Protein AF-A0A674BUM3-F1 (afdb_monomer_lite)

Radius of gyration: 62.26 Å; chains: 1; bounding box: 116×44×165 Å

Secondary structure (DSSP, 8-state):
--PPP-PPPP----------------------------SS-HHHHHHHHHHHHHHHHHHHHHHHHHHHHHHHHHHHHHHHHHHHHHHHHHHHHHHHHHHHHHHHHHHHHHHHHHHHHHHHHHHHHHHHHHHHHHHHHHHHHHHHHHHHHHHHHHHHHTTS----HHHHHHHHTS-GGGS-HHHHHHHHHHTT--

Organism: Salmo trutta (NCBI:txid8032)

Structure (mmCIF, N/CA/C/O backbone):
data_AF-A0A674BUM3-F1
#
_entry.id   AF-A0A674BUM3-F1
#
loop_
_atom_site.group_PDB
_atom_site.id
_atom_site.type_symbol
_atom_site.label_atom_id
_atom_site.label_alt_id
_atom_site.label_comp_id
_atom_site.label_asym_id
_atom_site.label_entity_id
_atom_site.label_seq_id
_atom_site.pdbx_PDB_ins_code
_atom_site.Cartn_x
_atom_site.Cartn_y
_atom_site.Cartn_z
_atom_site.occupancy
_atom_site.B_iso_or_equiv
_atom_site.auth_seq_id
_atom_site.auth_comp_id
_atom_site.auth_asym_id
_atom_site.auth_atom_id
_atom_site.pdbx_PDB_model_num
ATOM 1 N N . MET A 1 1 ? -4.601 -30.741 -16.074 1.00 46.06 1 MET A N 1
ATOM 2 C CA . MET A 1 1 ? -3.901 -30.993 -17.355 1.00 46.06 1 MET A CA 1
ATOM 3 C C . MET A 1 1 ? -2.856 -29.899 -17.553 1.00 46.06 1 MET A C 1
ATOM 5 O O . MET A 1 1 ? -3.264 -28.746 -17.535 1.00 46.06 1 MET A O 1
ATOM 9 N N . PRO A 1 2 ? -1.549 -30.202 -17.672 1.00 52.53 2 PRO A N 1
ATOM 10 C CA . PRO A 1 2 ? -0.517 -29.184 -17.888 1.00 52.53 2 PRO A CA 1
ATOM 11 C C . PRO A 1 2 ? -0.017 -29.187 -19.348 1.00 52.53 2 PRO A C 1
ATOM 13 O O . PRO A 1 2 ? 0.079 -30.266 -19.940 1.00 52.53 2 PRO A O 1
ATOM 16 N N . PRO A 1 3 ? 0.358 -28.042 -19.951 1.00 52.16 3 PRO A N 1
ATOM 17 C CA . PRO A 1 3 ? 1.128 -28.059 -21.182 1.00 52.16 3 PRO A CA 1
ATOM 18 C C . PRO A 1 3 ? 2.632 -28.171 -20.898 1.00 52.16 3 PRO A C 1
ATOM 20 O O . PRO A 1 3 ? 3.143 -27.833 -19.831 1.00 52.16 3 PRO A O 1
ATOM 23 N N . LYS A 1 4 ? 3.302 -28.770 -21.879 1.00 47.81 4 LYS A N 1
ATOM 24 C CA . LYS A 1 4 ? 4.600 -29.439 -21.831 1.00 47.81 4 LYS A CA 1
ATOM 25 C C . LYS A 1 4 ? 5.779 -28.465 -21.932 1.00 47.81 4 LYS A C 1
ATOM 27 O O . LYS A 1 4 ? 5.735 -27.501 -22.685 1.00 47.81 4 LYS A O 1
ATOM 32 N N . LYS A 1 5 ? 6.872 -28.819 -21.244 1.00 47.78 5 LYS A N 1
ATOM 33 C CA . LYS A 1 5 ? 8.237 -28.313 -21.464 1.00 47.78 5 LYS A CA 1
ATOM 34 C C . LYS A 1 5 ? 8.666 -28.560 -22.917 1.00 47.78 5 LYS A C 1
ATOM 36 O O . LYS A 1 5 ? 8.545 -29.691 -23.389 1.00 47.78 5 LYS A O 1
ATOM 41 N N . GLN A 1 6 ? 9.252 -27.559 -23.570 1.00 46.47 6 GLN A N 1
ATOM 42 C CA . GLN A 1 6 ? 10.035 -27.743 -24.793 1.00 46.47 6 GLN A CA 1
ATOM 43 C C . GLN A 1 6 ? 11.496 -27.347 -24.554 1.00 46.47 6 GLN A C 1
ATOM 45 O O . GLN A 1 6 ? 11.797 -26.317 -23.959 1.00 46.47 6 GLN A O 1
ATOM 50 N N . LYS A 1 7 ? 12.368 -28.273 -24.961 1.00 40.03 7 LYS A N 1
ATOM 51 C CA . LYS A 1 7 ? 13.831 -28.265 -24.913 1.00 40.03 7 LYS A CA 1
ATOM 52 C C . LYS A 1 7 ? 14.410 -27.301 -25.956 1.00 40.03 7 LYS A C 1
ATOM 54 O O . LYS A 1 7 ? 13.903 -27.236 -27.071 1.00 40.03 7 LYS A O 1
ATOM 59 N N . ASN A 1 8 ? 15.526 -26.673 -25.592 1.00 41.25 8 ASN A N 1
ATOM 60 C CA . ASN A 1 8 ? 16.452 -25.943 -26.463 1.00 41.25 8 ASN A CA 1
ATOM 61 C C . ASN A 1 8 ? 16.889 -26.769 -27.688 1.00 41.25 8 ASN A C 1
ATOM 63 O O . ASN A 1 8 ? 17.096 -27.979 -27.542 1.00 41.25 8 ASN A O 1
ATOM 67 N N . PRO A 1 9 ? 17.217 -26.122 -28.817 1.00 47.44 9 PRO A N 1
ATOM 68 C CA . PRO A 1 9 ? 18.239 -26.606 -29.722 1.00 47.44 9 PRO A CA 1
ATOM 69 C C . PRO A 1 9 ? 19.557 -25.862 -29.473 1.00 47.44 9 PRO A C 1
ATOM 71 O O . PRO A 1 9 ? 19.644 -24.637 -29.503 1.00 47.44 9 PRO A O 1
ATOM 74 N N . SER A 1 10 ? 20.586 -26.650 -29.201 1.00 42.19 10 SER A N 1
ATOM 75 C CA . SER A 1 10 ? 21.987 -26.296 -29.373 1.00 42.19 10 SER A CA 1
ATOM 76 C C . SER A 1 10 ? 22.349 -26.169 -30.859 1.00 42.19 10 SER A C 1
ATOM 78 O O . SER A 1 10 ? 21.711 -26.795 -31.702 1.00 42.19 10 SER A O 1
ATOM 80 N N . VAL A 1 11 ? 23.492 -25.516 -31.095 1.00 42.41 11 VAL A N 1
ATOM 81 C CA . VAL A 1 11 ? 24.347 -25.537 -32.299 1.00 42.41 11 VAL A CA 1
ATOM 82 C C . VAL A 1 11 ? 23.928 -24.599 -33.442 1.00 42.41 11 VAL A C 1
ATOM 84 O O . VAL A 1 11 ? 22.970 -24.848 -34.163 1.00 42.41 11 VAL A O 1
ATOM 87 N N . ASN A 1 12 ? 24.693 -23.518 -33.634 1.00 31.64 12 ASN A N 1
ATOM 88 C CA . ASN A 1 12 ? 25.647 -23.410 -34.747 1.00 31.64 12 ASN A CA 1
ATOM 89 C C . ASN A 1 12 ? 26.443 -22.104 -34.629 1.00 31.64 12 ASN A C 1
ATOM 91 O O . ASN A 1 12 ? 25.950 -21.007 -34.869 1.00 31.64 12 ASN A O 1
ATOM 95 N N . ILE A 1 13 ? 27.700 -22.267 -34.221 1.00 46.44 13 ILE A N 1
ATOM 96 C CA . ILE A 1 13 ? 28.762 -21.277 -34.340 1.00 46.44 13 ILE A CA 1
ATOM 97 C C . ILE A 1 13 ? 29.141 -21.304 -35.821 1.00 46.44 13 ILE A C 1
ATOM 99 O O . ILE A 1 13 ? 29.834 -22.219 -36.258 1.00 46.44 13 ILE A O 1
ATOM 103 N N . SER A 1 14 ? 28.638 -20.358 -36.607 1.00 36.34 14 SER A N 1
ATOM 104 C CA . SER A 1 14 ? 29.147 -20.129 -37.957 1.00 36.34 14 SER A CA 1
ATOM 105 C C . SER A 1 14 ? 30.174 -19.014 -37.887 1.00 36.34 14 SER A C 1
ATOM 107 O O . SER A 1 14 ? 29.865 -17.830 -37.964 1.00 36.34 14 SER A O 1
ATOM 109 N N . SER A 1 15 ? 31.414 -19.451 -37.700 1.00 41.62 15 SER A N 1
ATOM 110 C CA . SER A 1 15 ? 32.601 -18.782 -38.205 1.00 41.62 15 SER A CA 1
ATOM 111 C C . SER A 1 15 ? 32.409 -18.460 -39.689 1.00 41.62 15 SER A C 1
ATOM 113 O O . SER A 1 15 ? 32.348 -19.374 -40.509 1.00 41.62 15 SER A O 1
ATOM 115 N N . SER A 1 16 ? 32.342 -17.175 -40.022 1.00 37.75 16 SER A N 1
ATOM 116 C CA . SER A 1 16 ? 32.683 -16.677 -41.356 1.00 37.75 16 SER A CA 1
ATOM 117 C C . SER A 1 16 ? 33.931 -15.810 -41.196 1.00 37.75 16 SER A C 1
ATOM 119 O O . SER A 1 16 ? 33.888 -14.585 -41.177 1.00 37.75 16 SER A O 1
ATOM 121 N N . LEU A 1 17 ? 35.028 -16.507 -40.907 1.00 49.09 17 LEU A N 1
ATOM 122 C CA . LEU A 1 17 ? 36.358 -16.137 -41.379 1.00 49.09 17 LEU A CA 1
ATOM 123 C C . LEU A 1 17 ? 36.382 -16.504 -42.878 1.00 49.09 17 LEU A C 1
ATOM 125 O O . LEU A 1 17 ? 35.623 -17.400 -43.243 1.00 49.09 17 LEU A O 1
ATOM 129 N N . GLU A 1 18 ? 37.227 -15.858 -43.686 1.00 42.94 18 GLU A N 1
ATOM 130 C CA . GLU A 1 18 ? 37.210 -15.804 -45.171 1.00 42.94 18 GLU A CA 1
ATOM 131 C C . GLU A 1 18 ? 36.269 -14.686 -45.674 1.00 42.94 18 GLU A C 1
ATOM 133 O O . GLU A 1 18 ? 35.070 -14.715 -45.422 1.00 42.94 18 GLU A O 1
ATOM 138 N N . GLU A 1 19 ? 36.669 -13.615 -46.350 1.00 46.06 19 GLU A N 1
ATOM 139 C CA . GLU A 1 19 ? 37.923 -13.149 -46.934 1.00 46.06 19 GLU A CA 1
ATOM 140 C C . GLU A 1 19 ? 37.788 -11.616 -46.933 1.00 46.06 19 GLU A C 1
ATOM 142 O O . GLU A 1 19 ? 36.799 -11.058 -47.412 1.00 46.06 19 GLU A O 1
ATOM 147 N N . SER A 1 20 ? 38.742 -10.890 -46.369 1.00 45.72 20 SER A N 1
ATOM 148 C CA . SER A 1 20 ? 38.897 -9.472 -46.691 1.00 45.72 20 SER A CA 1
ATOM 149 C C . SER A 1 20 ? 40.380 -9.246 -46.818 1.00 45.72 20 SER A C 1
ATOM 151 O O . SER A 1 20 ? 41.099 -9.050 -45.843 1.00 45.72 20 SER A O 1
ATOM 153 N N . GLU A 1 21 ? 40.766 -9.460 -48.068 1.00 43.97 21 GLU A N 1
ATOM 154 C CA . GLU A 1 21 ? 42.043 -9.252 -48.715 1.00 43.97 21 GLU A CA 1
ATOM 155 C C . GLU A 1 21 ? 42.897 -8.217 -47.987 1.00 43.97 21 GLU A C 1
ATOM 157 O O . GLU A 1 21 ? 42.447 -7.113 -47.663 1.00 43.97 21 GLU A O 1
ATOM 162 N N . GLU A 1 22 ? 44.143 -8.621 -47.741 1.00 40.22 22 GLU A N 1
ATOM 163 C CA . GLU A 1 22 ? 45.234 -7.761 -47.324 1.00 40.22 22 GLU A CA 1
ATOM 164 C C . GLU A 1 22 ? 45.114 -6.389 -47.982 1.00 40.22 22 GLU A C 1
ATOM 166 O O . GLU A 1 22 ? 45.059 -6.245 -49.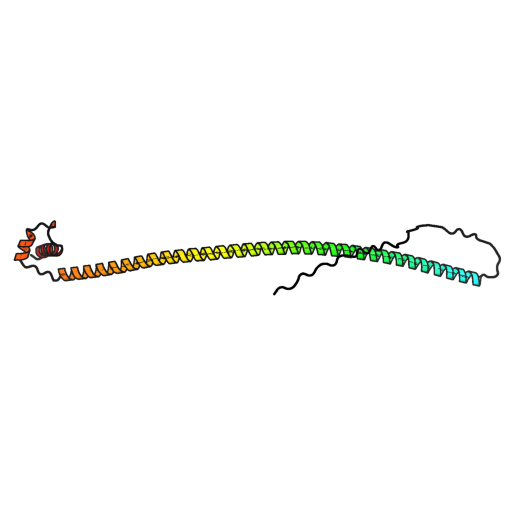206 1.00 40.22 22 GLU A O 1
ATOM 171 N N . LEU A 1 23 ? 45.095 -5.363 -47.138 1.00 48.94 23 LEU A N 1
ATOM 172 C CA . LEU A 1 23 ? 45.236 -3.979 -47.542 1.00 48.94 23 LEU A CA 1
ATOM 173 C C . LEU A 1 23 ? 46.691 -3.764 -48.004 1.00 48.94 23 LEU A C 1
ATOM 175 O O . LEU A 1 23 ? 47.478 -3.099 -47.333 1.00 48.94 23 LEU A O 1
ATOM 179 N N . SER A 1 24 ? 47.069 -4.363 -49.135 1.00 44.75 24 SER A N 1
ATOM 180 C CA . SER A 1 24 ? 48.351 -4.124 -49.793 1.00 44.75 24 SER A CA 1
ATOM 181 C C . SER A 1 24 ? 48.319 -2.736 -50.421 1.00 44.75 24 SER A C 1
ATOM 183 O O . SER A 1 24 ? 47.962 -2.536 -51.580 1.00 44.75 24 SER A O 1
ATOM 185 N N . LEU A 1 25 ? 48.686 -1.746 -49.607 1.00 53.38 25 LEU A N 1
ATOM 186 C CA . LEU A 1 25 ? 49.102 -0.406 -50.018 1.00 53.38 25 LEU A CA 1
ATOM 187 C C . LEU A 1 25 ? 50.481 -0.483 -50.692 1.00 53.38 25 LEU A C 1
ATOM 189 O O . LEU A 1 25 ? 51.455 0.104 -50.226 1.00 53.38 25 LEU A O 1
ATOM 193 N N . GLU A 1 26 ? 50.586 -1.224 -51.791 1.00 43.47 26 GLU A N 1
ATOM 194 C CA . GLU A 1 26 ? 51.801 -1.244 -52.596 1.00 43.47 26 GLU A CA 1
ATOM 195 C C . GLU A 1 26 ? 51.723 -0.107 -53.621 1.00 43.47 26 GLU A C 1
ATOM 197 O O . GLU A 1 26 ? 51.010 -0.155 -54.622 1.00 43.47 26 GLU A O 1
ATOM 202 N N . THR A 1 27 ? 52.419 0.988 -53.315 1.00 55.06 27 THR A N 1
ATOM 203 C CA . THR A 1 27 ? 52.543 2.142 -54.210 1.00 55.06 27 THR A CA 1
ATOM 204 C C . THR A 1 27 ? 53.638 1.842 -55.229 1.00 55.06 27 THR A C 1
ATOM 206 O O . THR A 1 27 ? 54.757 2.334 -55.109 1.00 55.06 27 THR A O 1
ATOM 209 N N . THR A 1 28 ? 53.352 1.014 -56.234 1.00 46.59 28 THR A N 1
ATOM 210 C CA . THR A 1 28 ? 54.249 0.898 -57.389 1.00 46.59 28 THR A CA 1
ATOM 211 C C . THR A 1 28 ? 53.921 2.006 -58.380 1.00 46.59 28 THR A C 1
ATOM 213 O O . THR A 1 28 ? 52.904 1.965 -59.073 1.00 46.59 28 THR A O 1
ATOM 216 N N . VAL A 1 29 ? 54.781 3.020 -58.431 1.00 51.06 29 VAL A N 1
ATOM 217 C CA . VAL A 1 29 ? 54.788 4.018 -59.504 1.00 51.06 29 VAL A CA 1
ATOM 218 C C . VAL A 1 29 ? 55.261 3.314 -60.783 1.00 51.06 29 VAL A C 1
ATOM 220 O O . VAL A 1 29 ? 56.381 2.802 -60.786 1.00 51.06 29 VAL A O 1
ATOM 223 N N . PRO A 1 30 ? 54.472 3.260 -61.871 1.00 44.00 30 PRO A N 1
ATOM 224 C CA . PRO A 1 30 ? 54.958 2.717 -63.133 1.00 44.00 30 PRO A CA 1
ATOM 225 C C . PRO A 1 30 ? 55.921 3.725 -63.773 1.00 44.00 30 PRO A C 1
ATOM 227 O O . PRO A 1 30 ? 55.497 4.765 -64.278 1.00 44.00 30 PRO A O 1
ATOM 230 N N . THR A 1 31 ? 57.221 3.441 -63.742 1.00 52.00 31 THR A N 1
ATOM 231 C CA . THR A 1 31 ? 58.186 4.021 -64.688 1.00 52.00 31 THR A CA 1
ATOM 232 C C . THR A 1 31 ? 58.053 3.261 -66.004 1.00 52.00 31 THR A C 1
ATOM 234 O O . THR A 1 31 ? 58.615 2.183 -66.152 1.00 52.00 31 THR A O 1
ATOM 237 N N . GLU A 1 32 ? 57.260 3.796 -66.931 1.00 51.25 32 GLU A N 1
ATOM 238 C CA . GLU A 1 32 ? 57.201 3.318 -68.316 1.00 51.25 32 GLU A CA 1
ATOM 239 C C . GLU A 1 32 ? 58.205 4.109 -69.165 1.00 51.25 32 GLU A C 1
ATOM 241 O O . GLU 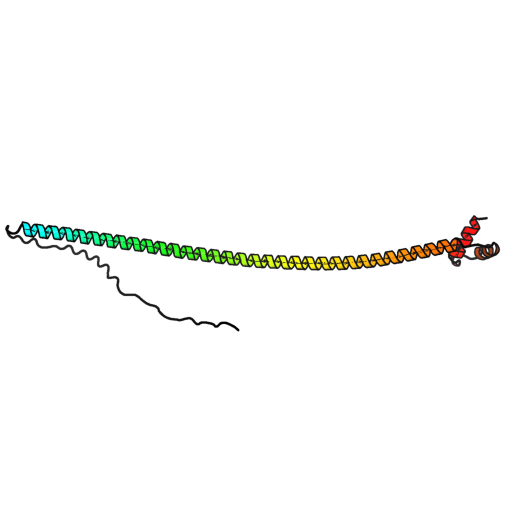A 1 32 ? 58.197 5.345 -69.183 1.00 51.25 32 GLU A O 1
ATOM 246 N N . ASP A 1 33 ? 59.067 3.369 -69.859 1.00 44.41 33 ASP A N 1
ATOM 247 C CA . ASP A 1 33 ? 60.058 3.857 -70.809 1.00 44.41 33 ASP A CA 1
ATOM 248 C C . ASP A 1 33 ? 59.384 4.556 -72.002 1.00 44.41 33 ASP A C 1
ATOM 250 O O . ASP A 1 33 ? 58.658 3.957 -72.798 1.00 44.41 33 ASP A O 1
ATOM 254 N N . ILE A 1 34 ? 59.659 5.849 -72.167 1.00 43.44 34 ILE A N 1
ATOM 255 C CA . ILE A 1 34 ? 59.296 6.614 -73.365 1.00 43.44 34 ILE A CA 1
ATOM 256 C C . ILE A 1 34 ? 60.163 6.177 -74.554 1.00 43.44 34 ILE A C 1
ATOM 258 O O . ILE A 1 34 ? 61.264 6.682 -74.768 1.00 43.44 34 ILE A O 1
ATOM 262 N N . SER A 1 35 ? 59.639 5.251 -75.358 1.00 43.75 35 SER A N 1
ATOM 263 C CA . SER A 1 35 ? 60.182 4.912 -76.676 1.00 43.75 35 SER A CA 1
ATOM 264 C C . SER A 1 35 ? 59.743 5.933 -77.737 1.00 43.75 35 SER A C 1
ATOM 266 O O . SER A 1 35 ? 58.558 6.228 -77.897 1.00 43.75 35 SER A O 1
ATOM 268 N N . SER A 1 36 ? 60.726 6.477 -78.456 1.00 49.06 36 SER A N 1
ATOM 269 C CA . SER A 1 36 ? 60.608 7.466 -79.535 1.00 49.06 36 SER A CA 1
ATOM 270 C C . SER A 1 36 ? 60.488 6.778 -80.903 1.00 49.06 36 SER A C 1
ATOM 272 O O . SER A 1 36 ? 61.421 6.082 -81.306 1.00 49.06 36 SER A O 1
ATOM 274 N N . SER A 1 37 ? 59.384 6.985 -81.643 1.00 43.19 37 SER A N 1
ATOM 275 C CA . SER A 1 37 ? 59.336 6.743 -83.100 1.00 43.19 37 SER A CA 1
ATOM 276 C C . SER A 1 37 ? 58.155 7.436 -83.824 1.00 43.19 37 SER A C 1
ATOM 278 O O . SER A 1 37 ? 56.993 7.224 -83.491 1.00 43.19 37 SER A O 1
ATOM 280 N N . ASP A 1 38 ? 58.522 8.282 -84.796 1.00 41.06 38 ASP A N 1
ATOM 281 C CA . ASP A 1 38 ? 57.844 8.887 -85.966 1.00 41.06 38 ASP A CA 1
ATOM 282 C C . ASP A 1 38 ? 56.301 8.850 -86.178 1.00 41.06 38 ASP A C 1
ATOM 284 O O . ASP A 1 38 ? 55.699 7.878 -86.629 1.00 41.06 38 ASP A O 1
ATOM 288 N N . GLU A 1 39 ? 55.674 10.025 -86.029 1.00 48.84 39 GLU A N 1
ATOM 289 C CA . GLU A 1 39 ? 55.015 10.826 -87.088 1.00 48.84 39 GLU A CA 1
ATOM 290 C C . GLU A 1 39 ? 54.090 10.196 -88.157 1.00 48.84 39 GLU A C 1
ATOM 292 O O . GLU A 1 39 ? 53.966 10.782 -89.232 1.00 48.84 39 GLU A O 1
ATOM 297 N N . ARG A 1 40 ? 53.348 9.100 -87.917 1.00 46.28 40 ARG A N 1
ATOM 298 C CA . ARG A 1 40 ? 52.230 8.717 -88.830 1.00 46.28 40 ARG A CA 1
ATOM 299 C C . ARG A 1 40 ? 50.919 8.177 -88.223 1.00 46.28 40 ARG A C 1
ATOM 301 O O . ARG A 1 40 ? 50.033 7.832 -88.994 1.00 46.28 40 ARG A O 1
ATOM 308 N N . ASP A 1 41 ? 50.716 8.239 -86.900 1.00 47.47 41 ASP A N 1
ATOM 309 C CA . ASP A 1 41 ? 49.492 7.722 -86.229 1.00 47.47 41 ASP A CA 1
ATOM 310 C C . ASP A 1 41 ? 48.818 8.681 -85.219 1.00 47.47 41 ASP A C 1
ATOM 312 O O . ASP A 1 41 ? 48.033 8.283 -84.356 1.00 47.47 41 ASP A O 1
ATOM 316 N N . ARG A 1 42 ? 49.065 9.993 -85.328 1.00 55.31 42 ARG A N 1
ATOM 317 C CA . ARG A 1 42 ? 48.673 10.987 -84.305 1.00 55.31 42 ARG A CA 1
ATOM 318 C C . ARG A 1 42 ? 47.180 10.975 -83.915 1.00 55.31 42 ARG A C 1
ATOM 320 O O . ARG A 1 42 ? 46.866 11.181 -82.748 1.00 55.31 42 ARG A O 1
ATOM 327 N N . THR A 1 43 ? 46.248 10.692 -84.830 1.00 55.59 43 THR A N 1
ATOM 328 C CA . THR A 1 43 ? 44.798 10.677 -84.526 1.00 55.59 43 THR A CA 1
ATOM 329 C C . THR A 1 43 ? 44.327 9.396 -83.821 1.00 55.59 43 THR A C 1
ATOM 331 O O . THR A 1 43 ? 43.367 9.446 -83.051 1.00 55.59 43 THR A O 1
ATOM 334 N N . GLY A 1 44 ? 44.981 8.253 -84.056 1.00 58.81 44 GLY A N 1
ATOM 335 C CA . GLY A 1 44 ? 44.686 6.988 -83.373 1.00 58.81 44 GLY A CA 1
ATOM 336 C C . GLY A 1 44 ? 45.225 6.993 -81.945 1.00 58.81 44 GLY A C 1
ATOM 337 O O . GLY A 1 44 ? 44.479 6.749 -80.997 1.00 58.81 44 GLY A O 1
ATOM 338 N N . THR A 1 45 ? 46.482 7.404 -81.776 1.00 60.50 45 THR A N 1
ATOM 339 C CA . THR A 1 45 ? 47.147 7.502 -80.469 1.00 60.50 45 THR A CA 1
ATOM 340 C C . THR A 1 45 ? 46.465 8.520 -79.554 1.00 60.50 45 THR A C 1
ATOM 342 O O . THR A 1 45 ? 46.295 8.257 -78.369 1.00 60.50 45 THR A O 1
ATOM 345 N N . GLN A 1 46 ? 45.982 9.646 -80.094 1.00 62.34 46 GLN A N 1
ATOM 346 C CA . GLN A 1 46 ? 45.264 10.671 -79.322 1.00 62.34 46 GLN A CA 1
ATOM 347 C C . GLN A 1 46 ? 43.867 10.216 -78.850 1.00 62.34 46 GLN A C 1
ATOM 349 O O . GLN A 1 46 ? 43.395 10.632 -77.791 1.00 62.34 46 GLN A O 1
ATOM 354 N N . LYS A 1 47 ? 43.195 9.336 -79.607 1.00 65.69 47 LYS A N 1
ATOM 355 C CA . LYS A 1 47 ? 41.940 8.700 -79.168 1.00 65.69 47 LYS A CA 1
ATOM 356 C C . LYS A 1 47 ? 42.195 7.659 -78.079 1.00 65.69 47 LYS A C 1
ATOM 358 O O . LYS A 1 47 ? 41.443 7.610 -77.109 1.00 65.69 47 LYS A O 1
ATOM 363 N N . VAL A 1 48 ? 43.267 6.878 -78.213 1.00 68.50 48 VAL A N 1
ATOM 364 C CA . VAL A 1 48 ? 43.684 5.882 -77.214 1.00 68.50 48 VAL A CA 1
ATOM 365 C C . VAL A 1 48 ? 44.095 6.555 -75.900 1.00 68.50 48 VAL A C 1
ATOM 367 O O . VAL A 1 48 ? 43.675 6.109 -74.834 1.00 68.50 48 VAL A O 1
ATOM 370 N N . THR A 1 49 ? 44.828 7.672 -75.939 1.00 80.00 49 THR A N 1
ATOM 371 C CA . THR A 1 49 ? 45.196 8.415 -74.720 1.00 80.00 49 THR A CA 1
ATOM 372 C C . THR A 1 49 ? 43.988 9.043 -74.033 1.00 80.00 49 THR A C 1
ATOM 374 O O . THR A 1 49 ? 43.897 8.979 -72.810 1.00 80.00 49 THR A O 1
ATOM 377 N N . ARG A 1 50 ? 43.017 9.576 -74.787 1.00 84.75 50 ARG A N 1
ATOM 378 C CA . ARG A 1 50 ? 41.765 10.094 -74.214 1.00 84.75 50 ARG A CA 1
ATOM 379 C C . ARG A 1 50 ? 40.946 9.002 -73.520 1.00 84.75 50 ARG A C 1
ATOM 381 O O . ARG A 1 50 ? 40.535 9.193 -72.382 1.00 84.75 50 ARG A O 1
ATOM 388 N N . GLN A 1 51 ? 40.767 7.847 -74.162 1.00 86.56 51 GLN A N 1
ATOM 389 C CA . GLN A 1 51 ? 40.079 6.700 -73.553 1.00 86.56 51 GLN A CA 1
ATOM 390 C C . GLN A 1 51 ? 40.794 6.200 -72.292 1.00 86.56 51 GLN A C 1
ATOM 392 O O . GLN A 1 51 ? 40.150 5.787 -71.329 1.00 86.56 51 GLN A O 1
ATOM 397 N N . LEU A 1 52 ? 42.128 6.251 -72.275 1.00 88.75 52 LEU A N 1
ATOM 398 C CA . LEU A 1 52 ? 42.918 5.870 -71.109 1.00 88.75 52 LEU A CA 1
ATOM 399 C C . LEU A 1 52 ? 42.715 6.841 -69.936 1.00 88.75 52 LEU A C 1
ATOM 401 O O . LEU A 1 52 ? 42.616 6.396 -68.795 1.00 88.75 52 LEU A O 1
ATOM 405 N N . ILE A 1 53 ? 42.638 8.146 -70.211 1.00 88.88 53 ILE A N 1
ATOM 406 C CA . ILE A 1 53 ? 42.360 9.177 -69.200 1.00 88.88 53 ILE A CA 1
ATOM 407 C C . ILE A 1 53 ? 40.945 9.002 -68.644 1.00 88.88 53 ILE A C 1
ATOM 409 O O . ILE A 1 53 ? 40.791 8.879 -67.433 1.00 88.88 53 ILE A O 1
ATOM 413 N N . GLU A 1 54 ? 39.941 8.868 -69.512 1.00 93.31 54 GLU A N 1
ATOM 414 C CA . GLU A 1 54 ? 38.547 8.633 -69.108 1.00 93.31 54 GLU A CA 1
ATOM 415 C C . GLU A 1 54 ? 38.422 7.356 -68.254 1.00 93.31 54 GLU A C 1
ATOM 417 O O . GLU A 1 54 ? 37.765 7.343 -67.214 1.00 93.31 54 GLU A O 1
ATOM 422 N N . ARG A 1 55 ? 39.130 6.279 -68.622 1.00 93.81 55 ARG A N 1
ATOM 423 C CA . ARG A 1 55 ? 39.187 5.051 -67.816 1.00 93.81 55 ARG A CA 1
ATOM 424 C C . ARG A 1 55 ? 39.827 5.282 -66.444 1.00 93.81 55 ARG A C 1
ATOM 426 O O . ARG A 1 55 ? 39.330 4.740 -65.458 1.00 93.81 55 ARG A O 1
ATOM 433 N N . LYS A 1 56 ? 40.917 6.051 -66.362 1.00 94.00 56 LYS A N 1
ATOM 434 C CA . LYS A 1 56 ? 41.580 6.383 -65.087 1.00 94.00 56 LYS A CA 1
ATOM 435 C C . LYS A 1 56 ? 40.677 7.228 -64.185 1.00 94.00 56 LYS A C 1
ATOM 437 O O . LYS A 1 56 ? 40.598 6.945 -62.994 1.00 94.00 56 LYS A O 1
ATOM 442 N N . GLU A 1 57 ? 39.960 8.198 -64.743 1.00 95.00 57 GLU A N 1
ATOM 443 C CA . GLU A 1 57 ? 38.986 9.016 -64.009 1.00 95.00 57 GLU A CA 1
ATOM 444 C C . GLU A 1 57 ? 37.833 8.170 -63.458 1.00 95.00 57 GLU A C 1
ATOM 446 O O . GLU A 1 57 ? 37.491 8.278 -62.280 1.00 95.00 57 GLU A O 1
ATOM 451 N N . LEU A 1 58 ? 37.272 7.266 -64.268 1.00 96.38 58 LEU A N 1
ATOM 452 C CA . LEU A 1 58 ? 36.220 6.350 -63.815 1.00 96.38 58 LEU A CA 1
ATOM 453 C C . LEU A 1 58 ? 36.702 5.415 -62.698 1.00 96.38 58 LEU A C 1
ATOM 455 O O . LEU A 1 58 ? 35.974 5.198 -61.731 1.00 96.38 58 LEU A O 1
ATOM 459 N N . LEU A 1 59 ? 37.926 4.886 -62.800 1.00 95.81 59 LEU A N 1
ATOM 460 C CA . LEU A 1 59 ? 38.519 4.053 -61.748 1.00 95.81 59 LEU A CA 1
ATOM 461 C C . LEU A 1 59 ? 38.726 4.838 -60.448 1.00 95.81 59 LEU A C 1
ATOM 463 O O . LEU A 1 59 ? 38.416 4.323 -59.374 1.00 95.81 59 LEU A O 1
ATOM 467 N N . HIS A 1 60 ? 39.194 6.083 -60.537 1.00 96.38 60 HIS A N 1
ATOM 468 C CA . HIS A 1 60 ? 39.343 6.951 -59.372 1.00 96.38 60 HIS A CA 1
ATOM 469 C C . HIS A 1 60 ? 37.992 7.264 -58.712 1.00 96.38 60 HIS A C 1
ATOM 471 O O . HIS A 1 60 ? 37.847 7.108 -57.500 1.00 96.38 60 HIS A O 1
ATOM 477 N N . ASN A 1 61 ? 36.972 7.611 -59.502 1.00 96.81 61 ASN A N 1
ATOM 478 C CA . ASN A 1 61 ? 35.619 7.851 -58.994 1.00 96.81 61 ASN A CA 1
ATOM 479 C C . ASN A 1 61 ? 35.036 6.609 -58.308 1.00 96.81 61 ASN A C 1
ATOM 481 O O . ASN A 1 61 ? 34.402 6.718 -57.261 1.00 96.81 61 ASN A O 1
ATOM 485 N N . LEU A 1 62 ? 35.285 5.415 -58.853 1.00 97.56 62 LEU A N 1
ATOM 486 C CA . LEU A 1 62 ? 34.867 4.161 -58.229 1.00 97.56 62 LEU A CA 1
ATOM 487 C C . LEU A 1 62 ? 35.555 3.952 -56.873 1.00 97.56 62 LEU A C 1
ATOM 489 O O . LEU A 1 62 ? 34.896 3.565 -55.908 1.00 97.56 62 LEU A O 1
ATOM 493 N N . GLN A 1 63 ? 36.855 4.245 -56.771 1.00 97.25 63 GLN A N 1
ATOM 494 C CA . GLN A 1 63 ? 37.583 4.181 -55.500 1.00 97.25 63 GLN A CA 1
ATOM 495 C C . GLN A 1 63 ? 37.014 5.159 -54.465 1.00 97.25 63 GLN A C 1
ATOM 497 O O . GLN A 1 63 ? 36.785 4.753 -53.326 1.00 97.25 63 GLN A O 1
ATOM 502 N N . LEU A 1 64 ? 36.727 6.405 -54.855 1.00 97.94 64 LEU A N 1
ATOM 503 C CA . LEU A 1 64 ? 36.091 7.391 -53.974 1.00 97.94 64 LEU A CA 1
ATOM 504 C C . LEU A 1 64 ? 34.730 6.898 -53.476 1.00 97.94 64 LEU A C 1
ATOM 506 O O . LEU A 1 64 ? 34.483 6.900 -52.273 1.00 97.94 64 LEU A O 1
ATOM 510 N N . LEU A 1 65 ? 33.886 6.383 -54.374 1.00 97.69 65 LEU A N 1
ATOM 511 C CA . LEU A 1 65 ? 32.585 5.823 -54.002 1.00 97.69 65 LEU A CA 1
ATOM 512 C C . LEU A 1 65 ? 32.718 4.624 -53.052 1.00 97.69 65 LEU A C 1
ATOM 514 O O . LEU A 1 65 ? 31.925 4.494 -52.121 1.00 97.69 65 LEU A O 1
ATOM 518 N N . LYS A 1 66 ? 33.727 3.763 -53.239 1.00 97.88 66 LYS A N 1
ATOM 519 C CA . LYS A 1 66 ? 33.998 2.634 -52.333 1.00 97.88 66 LYS A CA 1
ATOM 520 C C . LYS A 1 66 ? 34.377 3.121 -50.930 1.00 97.88 66 LYS A C 1
ATOM 522 O O . LYS A 1 66 ? 33.910 2.542 -49.950 1.00 97.88 66 LYS A O 1
ATOM 527 N N . ILE A 1 67 ? 35.175 4.187 -50.835 1.00 97.00 67 ILE A N 1
ATOM 528 C CA . ILE A 1 67 ? 35.551 4.819 -49.560 1.00 97.00 67 ILE A CA 1
ATOM 529 C C . ILE A 1 67 ? 34.337 5.485 -48.904 1.00 97.00 67 ILE A C 1
ATOM 531 O O . ILE A 1 67 ? 34.083 5.268 -47.724 1.00 97.00 67 ILE A O 1
ATOM 535 N N . GLU A 1 68 ? 33.549 6.261 -49.646 1.00 97.75 68 GLU A N 1
ATOM 536 C CA . GLU A 1 68 ? 32.340 6.886 -49.095 1.00 97.75 68 GLU A CA 1
ATOM 537 C C . GLU A 1 68 ? 31.338 5.842 -48.593 1.00 97.75 68 GLU A C 1
ATOM 539 O O . GLU A 1 68 ? 30.714 6.023 -47.545 1.00 97.75 68 GLU A O 1
ATOM 544 N N . MET A 1 69 ? 31.182 4.736 -49.323 1.00 97.88 69 MET A N 1
ATOM 545 C CA . MET A 1 69 ? 30.308 3.640 -48.919 1.00 97.88 69 MET A CA 1
ATOM 546 C C . MET A 1 69 ? 30.805 2.973 -47.633 1.00 97.88 69 MET A C 1
ATOM 548 O O . MET A 1 69 ? 30.009 2.736 -46.725 1.00 97.88 69 MET A O 1
ATOM 552 N N . SER A 1 70 ? 32.110 2.701 -47.515 1.00 97.31 70 SER A N 1
ATOM 553 C CA . SER A 1 70 ? 32.668 2.103 -46.297 1.00 97.31 70 SER A CA 1
ATOM 554 C C . SER A 1 70 ? 32.544 3.037 -45.091 1.00 97.31 70 SER A C 1
ATOM 556 O O . SER A 1 70 ? 32.173 2.585 -44.008 1.00 97.31 70 SER A O 1
ATOM 558 N N . GLN A 1 71 ? 32.747 4.343 -45.282 1.00 97.75 71 GLN A N 1
ATOM 559 C CA . GLN A 1 71 ? 32.531 5.352 -44.243 1.00 97.75 71 GLN A CA 1
ATOM 560 C C . GLN A 1 71 ? 31.069 5.402 -43.787 1.00 97.75 71 GLN A C 1
ATOM 562 O O . GLN A 1 71 ? 30.798 5.386 -42.587 1.00 97.75 71 GLN A O 1
ATOM 567 N N . LYS A 1 72 ? 30.112 5.416 -44.726 1.00 98.06 72 LYS A N 1
ATOM 568 C CA . LYS A 1 72 ? 28.676 5.392 -44.400 1.00 98.06 72 LYS A CA 1
ATOM 569 C C . LYS A 1 72 ? 28.283 4.118 -43.654 1.00 98.06 72 LYS A C 1
ATOM 571 O O . LYS A 1 72 ? 27.526 4.205 -42.692 1.00 98.06 72 LYS A O 1
ATOM 576 N N . ASN A 1 73 ? 28.824 2.965 -44.045 1.00 97.94 73 ASN A N 1
ATOM 577 C CA . ASN A 1 73 ? 28.594 1.708 -43.330 1.00 97.94 73 ASN A CA 1
ATOM 578 C C . ASN A 1 73 ? 29.111 1.776 -41.887 1.00 97.94 73 ASN A C 1
ATOM 580 O O . ASN A 1 73 ? 28.381 1.414 -40.970 1.00 97.94 73 ASN A O 1
ATOM 584 N N . LEU A 1 74 ? 30.311 2.324 -41.672 1.00 98.00 74 LEU A N 1
ATOM 585 C CA . LEU A 1 74 ? 30.870 2.491 -40.329 1.00 98.00 74 LEU A CA 1
ATOM 586 C C . LEU A 1 74 ? 30.002 3.406 -39.454 1.00 98.00 74 LEU A C 1
ATOM 588 O O . LEU A 1 74 ? 29.766 3.094 -38.289 1.00 98.00 74 LEU A O 1
ATOM 592 N N . ILE A 1 75 ? 29.485 4.506 -40.012 1.00 98.12 75 ILE A N 1
ATOM 593 C CA . ILE A 1 75 ? 28.560 5.402 -39.300 1.00 98.12 75 ILE A CA 1
ATOM 594 C C . ILE A 1 75 ? 27.282 4.654 -38.910 1.00 98.12 75 ILE A C 1
ATOM 596 O O . ILE A 1 75 ? 26.837 4.752 -37.770 1.00 98.12 75 ILE A O 1
ATOM 600 N N . ILE A 1 76 ? 26.705 3.885 -39.836 1.00 98.38 76 ILE A N 1
ATOM 601 C CA . ILE A 1 76 ? 25.505 3.087 -39.569 1.00 98.38 76 ILE A CA 1
ATOM 602 C C . ILE A 1 76 ? 25.764 2.088 -38.440 1.00 98.38 76 ILE A C 1
ATOM 604 O O . ILE A 1 76 ? 24.930 1.949 -37.547 1.00 98.38 76 ILE A O 1
ATOM 608 N N . ASP A 1 77 ? 26.899 1.396 -38.457 1.00 98.38 77 ASP A N 1
ATOM 609 C CA . ASP A 1 77 ? 27.211 0.396 -37.439 1.00 98.38 77 ASP A CA 1
ATOM 610 C C . ASP A 1 77 ? 27.478 1.032 -36.073 1.00 98.38 77 ASP A C 1
ATOM 612 O O . ASP A 1 77 ? 27.000 0.518 -35.063 1.00 98.38 77 ASP A O 1
ATOM 616 N N . ASN A 1 78 ? 28.126 2.198 -36.030 1.00 98.19 78 ASN A N 1
ATOM 617 C CA . ASN A 1 78 ? 28.265 2.972 -34.800 1.00 98.19 78 ASN A CA 1
ATOM 618 C C . ASN A 1 78 ? 26.894 3.392 -34.239 1.00 98.19 78 ASN A C 1
ATOM 620 O O . ASN A 1 78 ? 26.600 3.123 -33.077 1.00 98.19 78 ASN A O 1
ATOM 624 N N . MET A 1 79 ? 26.002 3.920 -35.086 1.00 98.38 79 MET A N 1
ATOM 625 C CA . MET A 1 79 ? 24.638 4.267 -34.674 1.00 98.38 79 MET A CA 1
ATOM 626 C C . MET A 1 79 ? 23.846 3.052 -34.174 1.00 98.38 79 MET A C 1
ATOM 628 O O . MET A 1 79 ? 23.083 3.166 -33.217 1.00 98.38 79 MET A O 1
ATOM 632 N N . LYS A 1 80 ? 24.008 1.874 -34.791 1.00 98.50 80 LYS A N 1
ATOM 633 C CA . LYS A 1 80 ? 23.361 0.641 -34.311 1.00 98.50 80 LYS A CA 1
ATOM 634 C C . LYS A 1 80 ? 23.833 0.270 -32.911 1.00 98.50 80 LYS A C 1
ATOM 636 O O . LYS A 1 80 ? 23.000 -0.091 -32.086 1.00 98.50 80 LYS A O 1
ATOM 641 N N . VAL A 1 81 ? 25.137 0.354 -32.649 1.00 98.56 81 VAL A N 1
ATOM 642 C CA . VAL A 1 81 ? 25.704 0.069 -31.323 1.00 98.56 81 VAL A CA 1
ATOM 643 C C . VAL A 1 81 ? 25.176 1.066 -30.291 1.00 98.56 81 VAL A C 1
ATOM 645 O O . VAL A 1 81 ? 24.716 0.655 -29.226 1.00 98.56 81 VAL A O 1
ATOM 648 N N . ASP A 1 82 ? 25.141 2.355 -30.620 1.00 98.31 82 ASP A N 1
ATOM 649 C CA . ASP A 1 82 ? 24.598 3.389 -29.732 1.00 98.31 82 ASP A CA 1
ATOM 650 C C . ASP A 1 82 ? 23.108 3.164 -29.432 1.00 98.31 82 ASP A C 1
ATOM 652 O O . ASP A 1 82 ? 22.657 3.287 -28.293 1.00 98.31 82 ASP A O 1
ATOM 656 N N . HIS A 1 83 ? 22.314 2.785 -30.435 1.00 98.44 83 HIS A N 1
ATOM 657 C CA . HIS A 1 83 ? 20.904 2.462 -30.226 1.00 98.44 83 HIS A CA 1
ATOM 658 C C . HIS A 1 83 ? 20.704 1.183 -29.411 1.00 98.44 83 HIS A C 1
ATOM 660 O O . HIS A 1 83 ? 19.804 1.142 -28.568 1.00 98.44 83 HIS A O 1
ATOM 666 N N . LEU A 1 84 ? 21.526 0.156 -29.632 1.00 98.50 84 LEU A N 1
ATOM 667 C CA . LEU A 1 84 ? 21.461 -1.094 -28.880 1.00 98.50 84 LEU A CA 1
ATOM 668 C C . LEU A 1 84 ? 21.782 -0.854 -27.402 1.00 98.50 84 LEU A C 1
ATOM 670 O O . LEU A 1 84 ? 20.965 -1.175 -26.545 1.00 98.50 84 LEU A O 1
ATOM 674 N N . THR A 1 85 ? 22.896 -0.179 -27.117 1.00 98.25 85 THR A N 1
ATOM 675 C CA . THR A 1 85 ? 23.292 0.175 -25.744 1.00 98.25 85 THR A CA 1
ATOM 676 C C . THR A 1 85 ? 22.238 1.045 -25.062 1.00 98.25 85 THR A C 1
ATOM 678 O O . THR A 1 85 ? 21.862 0.797 -23.918 1.00 98.25 85 THR A O 1
ATOM 681 N N . LYS A 1 86 ? 21.662 2.022 -25.777 1.00 98.50 86 LYS A N 1
ATOM 682 C CA . LYS A 1 86 ? 20.568 2.836 -25.235 1.00 98.50 86 LYS A CA 1
ATOM 683 C C . LYS A 1 86 ? 19.330 2.010 -24.905 1.00 98.50 86 LYS A C 1
ATOM 685 O O . LYS A 1 86 ? 18.656 2.299 -23.916 1.00 98.50 86 LYS A O 1
ATOM 690 N N . THR A 1 87 ? 19.014 1.025 -25.737 1.00 98.50 87 THR A N 1
ATOM 691 C CA . THR A 1 87 ? 17.874 0.133 -25.515 1.00 98.50 87 THR A CA 1
ATOM 692 C C . THR A 1 87 ? 18.099 -0.705 -24.262 1.00 98.50 87 THR A C 1
ATOM 694 O O . THR A 1 87 ? 17.239 -0.701 -23.385 1.00 98.50 87 THR A O 1
ATOM 697 N N . GLU A 1 88 ? 19.281 -1.305 -24.115 1.00 98.44 88 GLU A N 1
ATOM 698 C CA . GLU A 1 88 ? 19.667 -2.078 -22.928 1.00 98.44 88 GLU A CA 1
ATOM 699 C C . GLU A 1 88 ? 19.583 -1.233 -21.644 1.00 98.44 88 GLU A C 1
ATOM 701 O O . GLU A 1 88 ? 18.931 -1.628 -20.677 1.00 98.44 88 GLU A O 1
ATOM 706 N N . GLU A 1 89 ? 20.125 -0.008 -21.646 1.00 98.44 89 GLU A N 1
ATOM 707 C CA . GLU A 1 89 ? 20.018 0.908 -20.500 1.00 98.44 89 GLU A CA 1
ATOM 708 C C . GLU A 1 89 ? 18.561 1.220 -20.117 1.00 98.44 89 GLU A C 1
ATOM 710 O O . GLU A 1 89 ? 18.223 1.362 -18.936 1.00 98.44 89 GLU A O 1
ATOM 715 N N . LEU A 1 90 ? 17.692 1.417 -21.113 1.00 98.56 90 LEU A N 1
ATOM 716 C CA . LEU A 1 90 ? 16.283 1.726 -20.881 1.00 98.56 90 LEU A CA 1
ATOM 717 C C . LEU A 1 90 ? 15.526 0.508 -20.346 1.00 98.56 90 LEU A C 1
ATOM 719 O O . LEU A 1 90 ? 14.693 0.667 -19.451 1.00 98.56 90 LEU A O 1
ATOM 723 N N . GLU A 1 91 ? 15.835 -0.689 -20.838 1.00 98.50 91 GLU A N 1
ATOM 724 C CA . GLU A 1 91 ? 15.279 -1.946 -20.338 1.00 98.50 91 GLU A CA 1
ATOM 725 C C . GLU A 1 91 ? 15.692 -2.210 -18.886 1.00 98.50 91 GLU A C 1
ATOM 727 O O . GLU A 1 91 ? 14.843 -2.535 -18.053 1.00 98.50 91 GLU A O 1
ATOM 732 N N . GLU A 1 92 ? 16.959 -1.989 -18.531 1.00 98.31 92 GLU A N 1
ATOM 733 C CA . GLU A 1 92 ? 17.424 -2.095 -17.145 1.00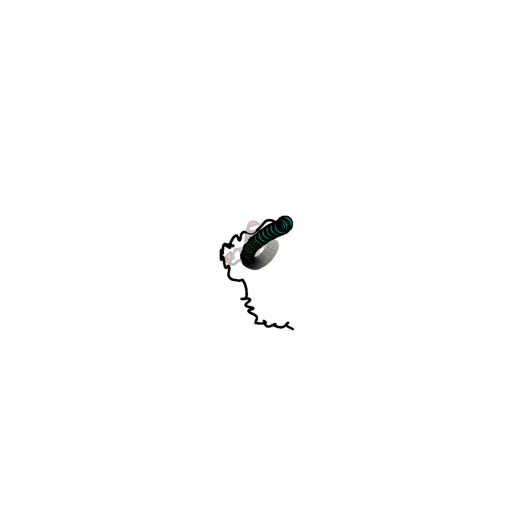 98.31 92 GLU A CA 1
ATOM 734 C C . GLU A 1 92 ? 16.687 -1.121 -16.219 1.00 98.31 92 GLU A C 1
ATOM 736 O O . GLU A 1 92 ? 16.174 -1.517 -15.166 1.00 98.31 92 GLU A O 1
ATOM 741 N N . ARG A 1 93 ? 16.559 0.151 -16.623 1.00 98.44 93 ARG A N 1
ATOM 742 C CA . ARG A 1 93 ? 15.817 1.162 -15.848 1.00 98.44 93 ARG A CA 1
ATOM 743 C C . ARG A 1 93 ? 14.350 0.788 -15.683 1.00 98.44 93 ARG A C 1
ATOM 745 O O . ARG A 1 93 ? 13.795 0.965 -14.596 1.00 98.44 93 ARG A O 1
ATOM 752 N N . LEU A 1 94 ? 13.726 0.263 -16.735 1.00 98.44 94 LEU A N 1
ATOM 753 C CA . LEU A 1 94 ? 12.348 -0.213 -16.687 1.00 98.44 94 LEU A CA 1
ATOM 754 C C . LEU A 1 94 ? 12.206 -1.372 -15.696 1.00 98.44 94 LEU A C 1
ATOM 756 O O . LEU A 1 94 ? 11.302 -1.353 -14.862 1.00 98.44 94 LEU A O 1
ATOM 760 N N . ASN A 1 95 ? 13.118 -2.343 -15.735 1.00 98.38 95 ASN A N 1
ATOM 761 C CA . ASN A 1 95 ? 13.109 -3.485 -14.825 1.00 98.38 95 ASN A CA 1
ATOM 762 C C . ASN A 1 95 ? 13.258 -3.053 -13.359 1.00 98.38 95 ASN A C 1
ATOM 764 O O . ASN A 1 95 ? 12.505 -3.518 -12.498 1.00 98.38 95 ASN A O 1
ATOM 768 N N . VAL A 1 96 ? 14.154 -2.104 -13.072 1.00 98.50 96 VAL A N 1
ATOM 769 C CA . VAL A 1 96 ? 14.294 -1.519 -11.729 1.00 98.50 96 VAL A CA 1
ATOM 770 C C . VAL A 1 96 ? 13.001 -0.826 -11.291 1.00 98.50 96 VAL A C 1
ATOM 772 O O . VAL A 1 96 ? 12.533 -1.049 -10.172 1.00 98.50 96 VAL A O 1
ATOM 775 N N . ALA A 1 97 ? 12.385 -0.024 -12.163 1.00 98.25 97 ALA A N 1
ATOM 776 C CA . ALA A 1 97 ? 11.136 0.671 -11.856 1.00 98.25 97 ALA A CA 1
ATOM 777 C C . ALA A 1 97 ? 9.971 -0.305 -11.604 1.00 98.25 97 ALA A C 1
ATOM 779 O O . ALA A 1 97 ? 9.181 -0.111 -10.676 1.00 98.25 97 ALA A O 1
ATOM 780 N N . LEU A 1 98 ? 9.877 -1.385 -12.385 1.00 98.56 98 LEU A N 1
ATOM 781 C CA . LEU A 1 98 ? 8.879 -2.440 -12.195 1.00 98.56 98 LEU A CA 1
ATOM 782 C C . LEU A 1 98 ? 9.069 -3.166 -10.861 1.00 98.56 98 LEU A C 1
ATOM 784 O O . LEU A 1 98 ? 8.093 -3.370 -10.135 1.00 98.56 98 LEU A O 1
ATOM 788 N N . TYR A 1 99 ? 10.311 -3.496 -10.506 1.00 98.50 99 TYR A N 1
ATOM 789 C CA . TYR A 1 99 ? 10.622 -4.107 -9.218 1.00 98.50 99 TYR A CA 1
ATOM 790 C C . TYR A 1 99 ? 10.234 -3.189 -8.050 1.00 98.50 99 TYR A C 1
ATOM 792 O O . TYR A 1 99 ? 9.533 -3.611 -7.129 1.00 98.50 99 TYR A O 1
ATOM 800 N N . GLN A 1 100 ? 10.609 -1.907 -8.110 1.00 98.44 100 GLN A N 1
ATOM 801 C CA . GLN A 1 100 ? 10.230 -0.923 -7.092 1.00 98.44 100 GLN A CA 1
ATOM 802 C C . GLN A 1 100 ? 8.709 -0.801 -6.958 1.00 98.44 100 GLN A C 1
ATOM 804 O O . GLN A 1 100 ? 8.187 -0.822 -5.841 1.00 98.44 100 GLN A O 1
ATOM 809 N N . LYS A 1 101 ? 7.987 -0.741 -8.083 1.00 98.38 101 LYS A N 1
ATOM 810 C CA . LYS A 1 101 ? 6.520 -0.729 -8.097 1.00 98.38 101 LYS A CA 1
ATOM 811 C C . LYS A 1 101 ? 5.944 -1.958 -7.391 1.00 98.38 101 LYS A C 1
ATOM 813 O O . LYS A 1 101 ? 5.028 -1.811 -6.586 1.00 98.38 101 LYS A O 1
ATOM 818 N N . GLN A 1 102 ? 6.465 -3.151 -7.669 1.00 98.38 102 GLN A N 1
ATOM 819 C CA . GLN A 1 102 ? 5.983 -4.388 -7.053 1.00 98.38 102 GLN A CA 1
ATOM 820 C C . GLN A 1 102 ? 6.219 -4.398 -5.538 1.00 98.38 102 GLN A C 1
ATOM 822 O O . GLN A 1 102 ? 5.313 -4.734 -4.777 1.00 98.38 102 GLN A O 1
ATOM 827 N N . VAL A 1 103 ? 7.403 -3.977 -5.089 1.00 98.44 103 VAL A N 1
ATOM 828 C CA . VAL A 1 103 ? 7.721 -3.874 -3.657 1.00 98.44 103 VAL A CA 1
ATOM 829 C C . VAL A 1 103 ? 6.792 -2.883 -2.957 1.00 98.44 103 VAL A C 1
ATOM 831 O O . VAL A 1 103 ? 6.286 -3.176 -1.874 1.00 98.44 103 VAL A O 1
ATOM 834 N N . LEU A 1 104 ? 6.544 -1.720 -3.564 1.00 98.38 104 LEU A N 1
ATOM 835 C CA . LEU A 1 104 ? 5.636 -0.718 -3.005 1.00 98.38 104 LEU A CA 1
ATOM 836 C C . LEU A 1 104 ? 4.192 -1.223 -2.944 1.00 98.38 104 LEU A C 1
ATOM 838 O O . LEU A 1 104 ? 3.540 -1.026 -1.922 1.00 98.38 104 LEU A O 1
ATOM 842 N N . ALA A 1 105 ? 3.719 -1.913 -3.984 1.00 98.31 105 ALA A N 1
ATOM 843 C CA . ALA A 1 105 ? 2.389 -2.517 -3.998 1.00 98.31 105 ALA A CA 1
ATOM 844 C C . ALA A 1 105 ? 2.223 -3.540 -2.862 1.00 98.31 105 ALA A C 1
ATOM 846 O O . ALA A 1 105 ? 1.283 -3.436 -2.081 1.00 98.31 105 ALA A O 1
ATOM 847 N N . LEU A 1 106 ? 3.187 -4.452 -2.688 1.00 98.38 106 LEU A N 1
ATOM 848 C CA . LEU A 1 106 ? 3.153 -5.441 -1.604 1.00 98.38 106 LEU A CA 1
ATOM 849 C C . LEU A 1 106 ? 3.180 -4.794 -0.212 1.00 98.38 106 LEU A C 1
ATOM 851 O O . LEU A 1 106 ? 2.485 -5.246 0.697 1.00 98.38 106 LEU A O 1
ATOM 855 N N . ARG A 1 107 ? 3.968 -3.727 -0.029 1.00 98.38 107 ARG A N 1
ATOM 856 C CA . ARG A 1 107 ? 3.994 -2.973 1.234 1.00 98.38 107 ARG A CA 1
ATOM 857 C C . ARG A 1 107 ? 2.655 -2.301 1.516 1.00 98.38 107 ARG A C 1
ATOM 859 O O . ARG A 1 107 ? 2.196 -2.351 2.653 1.00 98.38 107 ARG A O 1
ATOM 866 N N . LEU A 1 108 ? 2.045 -1.693 0.500 1.00 98.31 108 LEU A N 1
ATOM 867 C CA . LEU A 1 108 ? 0.743 -1.047 0.629 1.00 98.31 108 LEU A CA 1
ATOM 868 C C . LEU A 1 108 ? -0.344 -2.068 0.978 1.00 98.31 108 LEU A C 1
ATOM 870 O O . LEU A 1 108 ? -1.084 -1.852 1.934 1.00 98.31 108 LEU A O 1
ATOM 874 N N . ASP A 1 109 ? -0.390 -3.197 0.273 1.00 98.38 109 ASP A N 1
ATOM 875 C CA . ASP A 1 109 ? -1.352 -4.269 0.542 1.00 98.38 109 ASP A CA 1
ATOM 876 C C . ASP A 1 109 ? -1.192 -4.819 1.963 1.00 98.38 109 ASP A C 1
ATOM 878 O O . ASP A 1 109 ? -2.178 -4.991 2.680 1.00 98.38 109 ASP A O 1
ATOM 882 N N . SER A 1 110 ? 0.050 -5.026 2.411 1.00 98.19 110 SER A N 1
ATOM 883 C CA . SER A 1 110 ? 0.333 -5.467 3.778 1.00 98.19 110 SER A CA 1
ATOM 884 C C . SER A 1 110 ? -0.145 -4.454 4.824 1.00 98.19 110 SER A C 1
ATOM 886 O O . SER A 1 110 ? -0.791 -4.838 5.799 1.00 98.19 110 SER A O 1
ATOM 888 N N . GLN A 1 111 ? 0.119 -3.160 4.617 1.00 98.19 111 GLN A N 1
ATOM 889 C CA . GLN A 1 111 ? -0.341 -2.103 5.524 1.00 98.19 111 GLN A CA 1
ATOM 890 C C . GLN A 1 111 ? -1.869 -2.001 5.562 1.00 98.19 111 GLN A C 1
ATOM 892 O O . GLN A 1 111 ? -2.446 -1.850 6.640 1.00 98.19 111 GLN A O 1
ATOM 897 N N . LEU A 1 112 ? -2.531 -2.122 4.409 1.00 98.38 112 LEU A N 1
ATOM 898 C CA . LEU A 1 112 ? -3.989 -2.111 4.323 1.00 98.38 112 LEU A CA 1
ATOM 899 C C . LEU A 1 112 ? -4.607 -3.306 5.052 1.00 98.38 112 LEU A C 1
ATOM 901 O O . LEU A 1 112 ? -5.563 -3.123 5.805 1.00 98.38 112 LEU A O 1
ATOM 905 N N . GLN A 1 113 ? -4.050 -4.508 4.879 1.00 98.25 113 GLN A N 1
ATOM 906 C CA . GLN A 1 113 ? -4.512 -5.705 5.586 1.00 98.25 113 GLN A CA 1
ATOM 907 C C . GLN A 1 113 ? -4.359 -5.564 7.103 1.00 98.25 113 GLN A C 1
ATOM 909 O O . GLN A 1 113 ? -5.322 -5.792 7.834 1.00 98.25 113 GLN A O 1
ATOM 914 N N . LEU A 1 114 ? -3.191 -5.115 7.578 1.00 98.19 114 LEU A N 1
ATOM 915 C CA . LEU A 1 114 ? -2.956 -4.889 9.006 1.00 98.19 114 LEU A CA 1
ATOM 916 C C . LEU A 1 114 ? -3.935 -3.862 9.585 1.00 98.19 114 LEU A C 1
ATOM 918 O O . LEU A 1 114 ? -4.579 -4.133 10.596 1.00 98.19 114 LEU A O 1
ATOM 922 N N . SER A 1 115 ? -4.112 -2.722 8.912 1.00 98.00 115 SER A N 1
ATOM 923 C CA . SER A 1 115 ? -5.047 -1.679 9.348 1.00 98.00 115 SER A CA 1
ATOM 924 C C . SER A 1 115 ? -6.496 -2.178 9.384 1.00 98.00 115 SER A C 1
ATOM 926 O O . SER A 1 115 ? -7.236 -1.900 10.333 1.00 98.00 115 SER A O 1
ATOM 928 N N . GLN A 1 116 ? -6.909 -2.958 8.382 1.00 98.31 116 GLN A N 1
ATOM 929 C CA . GLN A 1 116 ? -8.248 -3.537 8.334 1.00 98.31 116 GLN A CA 1
ATOM 930 C C . GLN A 1 116 ? -8.476 -4.533 9.478 1.00 98.31 116 GLN A C 1
ATOM 932 O O . GLN A 1 116 ? -9.530 -4.501 10.120 1.00 98.31 116 GLN A O 1
ATOM 937 N N . ASP A 1 117 ? -7.504 -5.397 9.757 1.00 98.19 117 ASP A N 1
ATOM 938 C CA . ASP A 1 117 ? -7.607 -6.391 10.823 1.00 98.19 117 ASP A CA 1
ATOM 939 C C . ASP A 1 117 ? -7.571 -5.755 12.217 1.00 98.19 117 ASP A C 1
ATOM 941 O O . ASP A 1 117 ? -8.337 -6.156 13.096 1.00 98.19 117 ASP A O 1
ATOM 945 N N . GLU A 1 118 ? -6.752 -4.724 12.424 1.00 98.12 118 GLU A N 1
ATOM 946 C CA . GLU A 1 118 ? -6.760 -3.926 13.653 1.00 98.12 118 GLU A CA 1
ATOM 947 C C . GLU A 1 118 ? -8.105 -3.228 13.863 1.00 98.12 118 GLU A C 1
ATOM 949 O O . GLU A 1 118 ? -8.685 -3.321 14.948 1.00 98.12 118 GLU A O 1
ATOM 954 N N . SER A 1 119 ? -8.653 -2.601 12.819 1.00 98.06 119 SER A N 1
ATOM 955 C CA . SER A 1 119 ? -9.964 -1.950 12.875 1.00 98.06 119 SER A CA 1
ATOM 956 C C . SER A 1 119 ? -11.076 -2.940 13.234 1.00 98.06 119 SER A C 1
ATOM 958 O O . SER A 1 119 ? -11.897 -2.669 14.116 1.00 98.06 119 SER A O 1
ATOM 960 N N . ARG A 1 120 ? -11.066 -4.137 12.629 1.00 98.38 120 ARG A N 1
ATOM 961 C CA . ARG A 1 120 ? -12.010 -5.221 12.951 1.00 98.38 120 ARG A CA 1
ATOM 962 C C . ARG A 1 120 ? -11.886 -5.675 14.403 1.00 98.38 120 ARG A C 1
ATOM 964 O O . ARG A 1 120 ? -12.907 -5.804 15.078 1.00 98.38 120 ARG A O 1
ATOM 971 N N . LYS A 1 121 ? -10.663 -5.881 14.903 1.00 98.25 121 LYS A N 1
ATOM 972 C CA . LYS A 1 121 ? -10.414 -6.262 16.305 1.00 98.25 121 LYS A CA 1
ATOM 973 C C . LYS A 1 121 ? -10.916 -5.191 17.270 1.00 98.25 121 LYS A C 1
ATOM 975 O O . LYS A 1 121 ? -11.654 -5.508 18.198 1.00 98.25 121 LYS A O 1
ATOM 980 N N . GLN A 1 122 ? -10.591 -3.924 17.023 1.00 98.19 122 GLN A N 1
ATOM 981 C CA . GLN A 1 122 ? -11.064 -2.807 17.844 1.00 98.19 122 GLN A CA 1
ATOM 982 C C . GLN A 1 122 ? -12.587 -2.663 17.806 1.00 98.19 122 GLN A C 1
ATOM 984 O O . GLN A 1 122 ? -13.211 -2.350 18.817 1.00 98.19 122 GLN A O 1
ATOM 989 N N . GLN A 1 123 ? -13.216 -2.879 16.650 1.00 98.12 123 GLN A N 1
ATOM 990 C CA . GLN A 1 123 ? -14.671 -2.862 16.543 1.00 98.12 123 GLN A CA 1
ATOM 991 C C . GLN A 1 123 ? -15.307 -4.012 17.334 1.00 98.12 123 GLN A C 1
ATOM 993 O O . GLN A 1 123 ? -16.317 -3.793 17.998 1.00 98.12 123 GLN A O 1
ATOM 998 N N . ALA A 1 124 ? -14.730 -5.215 17.282 1.00 98.12 124 ALA A N 1
ATOM 999 C CA . ALA A 1 124 ? -15.208 -6.362 18.050 1.00 98.12 124 ALA A CA 1
ATOM 1000 C C . ALA A 1 124 ? -15.090 -6.124 19.564 1.00 98.12 124 ALA A C 1
ATOM 1002 O O . ALA A 1 124 ? -16.063 -6.339 20.282 1.00 98.12 124 ALA A O 1
ATOM 1003 N N . LEU A 1 125 ? -13.950 -5.598 20.028 1.00 98.31 125 LEU A N 1
ATOM 1004 C CA . LEU A 1 125 ? -13.747 -5.233 21.434 1.00 98.31 125 LEU A CA 1
ATOM 1005 C C . LEU A 1 125 ? -14.762 -4.184 21.896 1.00 98.31 125 LEU A C 1
ATOM 1007 O O . LEU A 1 125 ? -15.454 -4.401 22.884 1.00 98.31 125 LEU A O 1
ATOM 1011 N N . ARG A 1 126 ? -14.942 -3.098 21.132 1.00 98.06 126 ARG A N 1
ATOM 1012 C CA . ARG A 1 126 ? -15.933 -2.061 21.465 1.00 98.06 126 ARG A CA 1
ATOM 1013 C C . ARG A 1 126 ? -17.361 -2.597 21.516 1.00 98.06 126 ARG A C 1
ATOM 1015 O O . ARG A 1 126 ? -18.143 -2.157 22.351 1.00 98.06 126 ARG A O 1
ATOM 1022 N N . LYS A 1 127 ? -17.720 -3.532 20.629 1.00 98.38 127 LYS A N 1
ATOM 1023 C CA . LYS A 1 127 ? -19.031 -4.198 20.676 1.00 98.38 127 LYS A CA 1
ATOM 1024 C C . LYS A 1 127 ? -19.185 -5.016 21.954 1.00 98.38 127 LYS A C 1
ATOM 1026 O O . LYS A 1 127 ? -20.189 -4.866 22.633 1.00 98.38 127 LYS A O 1
ATOM 1031 N N . GLN A 1 128 ? -18.174 -5.804 22.315 1.00 98.31 128 GLN A N 1
ATOM 1032 C CA . GLN A 1 128 ? -18.193 -6.584 23.549 1.00 98.31 128 GLN A CA 1
ATOM 1033 C C . GLN A 1 128 ? -18.317 -5.688 24.792 1.00 98.31 128 GLN A C 1
ATOM 1035 O O . GLN A 1 128 ? -19.129 -5.967 25.670 1.00 98.31 128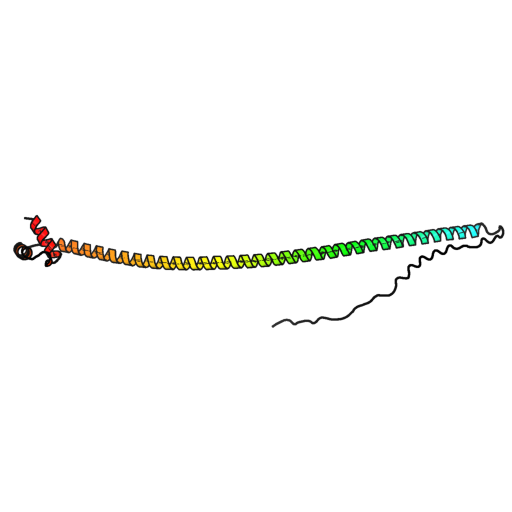 GLN A O 1
ATOM 1040 N N . GLU A 1 129 ? -17.548 -4.600 24.864 1.00 98.19 129 GLU A N 1
ATOM 1041 C CA . GLU A 1 129 ? -17.642 -3.620 25.954 1.00 98.19 129 GLU A CA 1
ATOM 1042 C C . GLU A 1 129 ? -19.037 -2.986 26.024 1.00 98.19 129 GLU A C 1
ATOM 1044 O O . GLU A 1 129 ? -19.619 -2.885 27.105 1.00 98.19 129 GLU A O 1
ATOM 1049 N N . MET A 1 130 ? -19.604 -2.616 24.871 1.00 98.31 130 MET A N 1
ATOM 1050 C CA . MET A 1 130 ? -20.960 -2.077 24.777 1.00 98.31 130 MET A CA 1
ATOM 1051 C C . MET A 1 130 ? -22.006 -3.075 25.285 1.00 98.31 130 MET A C 1
ATOM 1053 O O . MET A 1 130 ? -22.877 -2.696 26.066 1.00 98.31 130 MET A O 1
ATOM 1057 N N . ASP A 1 131 ? -21.905 -4.347 24.899 1.00 98.31 131 ASP A N 1
ATOM 1058 C CA . ASP A 1 131 ? -22.838 -5.395 25.323 1.00 98.31 131 ASP A CA 1
ATOM 1059 C C . ASP A 1 131 ? -22.793 -5.608 26.845 1.00 98.31 131 ASP A C 1
ATOM 1061 O O . ASP A 1 131 ? -23.834 -5.771 27.488 1.00 98.31 131 ASP A O 1
ATOM 1065 N N . VAL A 1 132 ? -21.601 -5.542 27.449 1.00 98.38 132 VAL A N 1
ATOM 1066 C CA . VAL A 1 132 ? -21.425 -5.629 28.908 1.00 98.38 132 VAL A CA 1
ATOM 1067 C C . VAL A 1 132 ? -22.071 -4.437 29.616 1.00 98.38 132 VAL A C 1
ATOM 1069 O O . VAL A 1 132 ? -22.788 -4.624 30.604 1.00 98.38 132 VAL A O 1
ATOM 1072 N N . ILE A 1 133 ? -21.855 -3.218 29.113 1.00 98.38 133 ILE A N 1
ATOM 1073 C CA . ILE A 1 133 ? -22.471 -2.004 29.668 1.00 98.38 133 ILE A CA 1
ATOM 1074 C C . ILE A 1 133 ? -23.994 -2.087 29.557 1.00 98.38 133 ILE A C 1
ATOM 1076 O O . ILE A 1 133 ? -24.693 -1.834 30.538 1.00 98.38 133 ILE A O 1
ATOM 1080 N N . LEU A 1 134 ? -24.511 -2.496 2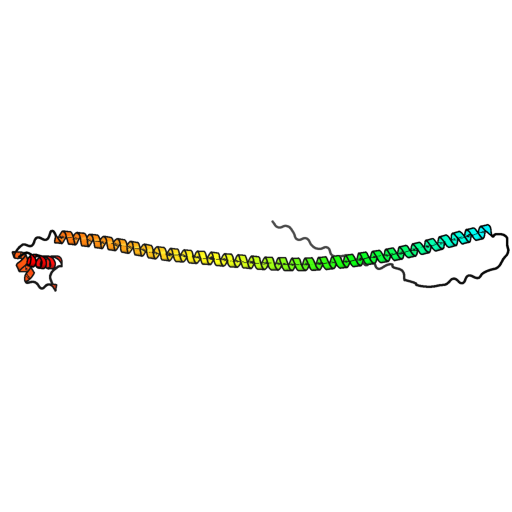8.398 1.00 98.56 134 LEU A N 1
ATOM 1081 C CA . LEU A 1 134 ? -25.944 -2.612 28.147 1.00 98.56 134 LEU A CA 1
ATOM 1082 C C . LEU A 1 134 ? -26.596 -3.661 29.055 1.00 98.56 134 LEU A C 1
ATOM 1084 O O . LEU A 1 134 ? -27.662 -3.416 29.622 1.00 98.56 134 LEU A O 1
ATOM 1088 N N . LEU A 1 135 ? -25.936 -4.804 29.264 1.00 98.44 135 LEU A N 1
ATOM 1089 C CA . LEU A 1 135 ? -26.402 -5.820 30.207 1.00 98.44 135 LEU A CA 1
ATOM 1090 C C . LEU A 1 135 ? -26.462 -5.270 31.636 1.00 98.44 135 LEU A C 1
ATOM 1092 O O . LEU A 1 135 ? -27.461 -5.461 32.334 1.00 98.44 135 LEU A O 1
ATOM 1096 N N . ARG A 1 136 ? -25.415 -4.559 32.070 1.00 98.31 136 ARG A N 1
ATOM 1097 C CA . ARG A 1 136 ? -25.376 -3.943 33.399 1.00 98.31 136 ARG A CA 1
ATOM 1098 C C . ARG A 1 136 ? -26.459 -2.880 33.559 1.00 98.31 136 ARG A C 1
ATOM 1100 O O . ARG A 1 136 ? -27.102 -2.831 34.604 1.00 98.31 136 ARG A O 1
ATOM 1107 N N . GLN A 1 137 ? -26.676 -2.056 32.538 1.00 98.31 137 GLN A N 1
ATOM 1108 C CA . GLN A 1 137 ? -27.722 -1.041 32.544 1.00 98.31 137 GLN A CA 1
ATOM 1109 C C . GLN A 1 137 ? -29.105 -1.682 32.682 1.00 98.31 137 GLN A C 1
ATOM 1111 O O . GLN A 1 137 ? -29.876 -1.271 33.543 1.00 98.31 137 GLN A O 1
ATOM 1116 N N . LYS A 1 138 ? -29.382 -2.755 31.934 1.00 98.38 138 LYS A N 1
ATOM 1117 C CA . LYS A 1 138 ? -30.647 -3.491 32.037 1.00 98.38 138 LYS A CA 1
ATOM 1118 C C . LYS A 1 138 ? -30.884 -4.054 33.443 1.00 98.38 138 LYS A C 1
ATOM 1120 O O . LYS A 1 138 ? -31.988 -3.943 33.968 1.00 98.38 138 LYS A O 1
ATOM 1125 N N . GLN A 1 139 ? -29.849 -4.615 34.074 1.00 98.31 139 GLN A N 1
ATOM 1126 C CA . GLN A 1 139 ? -29.935 -5.094 35.460 1.00 98.31 139 GLN A CA 1
ATOM 1127 C C . GLN A 1 139 ? -30.244 -3.956 36.441 1.00 98.31 139 GLN A C 1
ATOM 1129 O O . GLN A 1 139 ? -31.057 -4.130 37.342 1.00 98.31 139 GLN A O 1
ATOM 1134 N N . LEU A 1 140 ? -29.610 -2.791 36.275 1.00 98.44 140 LEU A N 1
ATOM 1135 C CA . LEU A 1 140 ? -29.868 -1.620 37.118 1.00 98.44 140 LEU A CA 1
ATOM 1136 C C . LEU A 1 140 ? -31.279 -1.058 36.913 1.00 98.44 140 LEU A C 1
ATOM 1138 O O . LEU A 1 140 ? -31.927 -0.663 37.877 1.00 98.44 140 LEU A O 1
ATOM 1142 N N . GLU A 1 141 ? -31.773 -1.033 35.678 1.00 98.25 141 GLU A N 1
ATOM 1143 C CA . GLU A 1 141 ? -33.144 -0.616 35.377 1.00 98.25 141 GLU A CA 1
ATOM 1144 C C . GLU A 1 141 ? -34.169 -1.562 36.015 1.00 98.25 141 GLU A C 1
ATOM 1146 O O . GLU A 1 141 ? -35.166 -1.107 36.578 1.00 98.25 141 GLU A O 1
ATOM 1151 N N . GLU A 1 142 ? -33.905 -2.871 35.993 1.00 98.38 142 GLU A N 1
ATOM 1152 C CA . GLU A 1 142 ? -34.753 -3.875 36.634 1.00 98.38 142 GLU A CA 1
ATOM 1153 C C . GLU A 1 142 ? -34.754 -3.748 38.164 1.00 98.38 142 GLU A C 1
ATOM 1155 O O . GLU A 1 142 ? -35.825 -3.717 38.774 1.00 98.38 142 GLU A O 1
ATOM 1160 N N . THR A 1 143 ? -33.585 -3.608 38.799 1.00 98.06 143 THR A N 1
ATOM 1161 C CA . THR A 1 143 ? -33.512 -3.429 40.259 1.00 98.06 143 THR A CA 1
ATOM 1162 C C . THR A 1 143 ? -34.157 -2.123 40.703 1.00 98.06 143 THR A C 1
ATOM 1164 O O . THR A 1 143 ? -34.857 -2.105 41.713 1.00 98.06 143 THR A O 1
ATOM 1167 N N . ASN A 1 144 ? -33.989 -1.042 39.939 1.00 98.31 144 ASN A N 1
ATOM 1168 C CA . ASN A 1 144 ? -34.630 0.234 40.234 1.00 98.31 144 ASN A CA 1
ATOM 1169 C C . ASN A 1 144 ? -36.160 0.120 40.145 1.00 98.31 144 ASN A C 1
ATOM 1171 O O . ASN A 1 144 ? -36.857 0.565 41.054 1.00 98.31 144 ASN A O 1
ATOM 1175 N N . ARG A 1 145 ? -36.689 -0.581 39.129 1.00 97.88 145 ARG A N 1
ATOM 1176 C CA . ARG A 1 145 ? -38.125 -0.910 39.048 1.00 97.88 145 ARG A CA 1
ATOM 1177 C C . ARG A 1 145 ? -38.612 -1.650 40.292 1.00 97.88 145 ARG A C 1
ATOM 1179 O O . ARG A 1 145 ? -39.559 -1.200 40.926 1.00 97.88 145 ARG A O 1
ATOM 1186 N N . GLN A 1 146 ? -37.919 -2.717 40.691 1.00 97.75 146 GLN A N 1
ATOM 1187 C CA . GLN A 1 146 ? -38.278 -3.494 41.883 1.00 97.75 146 GLN A CA 1
ATOM 1188 C C . GLN A 1 146 ? -38.234 -2.656 43.170 1.00 97.75 146 GLN A C 1
ATOM 1190 O O . GLN A 1 146 ? -39.067 -2.837 44.056 1.00 97.75 146 GLN A O 1
ATOM 1195 N N . LEU A 1 147 ? -37.268 -1.742 43.300 1.00 97.38 147 LEU A N 1
ATOM 1196 C CA . LEU A 1 147 ? -37.186 -0.824 44.439 1.00 97.38 147 LEU A CA 1
ATOM 1197 C C . LEU A 1 147 ? -38.332 0.192 44.430 1.00 97.38 147 LEU A C 1
ATOM 1199 O O . LEU A 1 147 ? -38.909 0.456 45.483 1.00 97.38 147 LEU A O 1
ATOM 1203 N N . CYS A 1 148 ? -38.691 0.732 43.263 1.00 96.56 148 CYS A N 1
ATOM 1204 C CA . CYS A 1 148 ? -39.844 1.616 43.117 1.00 96.56 148 CYS A CA 1
ATOM 1205 C C . CYS A 1 148 ? -41.155 0.914 43.483 1.00 96.56 148 CYS A C 1
ATOM 1207 O O . CYS A 1 148 ? -41.970 1.512 44.191 1.00 96.56 148 CYS A O 1
ATOM 1209 N N . ASP A 1 149 ? -41.334 -0.337 43.057 1.00 96.88 149 ASP A N 1
ATOM 1210 C CA . ASP A 1 149 ? -42.510 -1.148 43.384 1.00 96.88 149 ASP A CA 1
ATOM 1211 C C . ASP A 1 149 ? -42.582 -1.407 44.893 1.00 96.88 149 ASP A C 1
ATOM 1213 O O . ASP A 1 149 ? -43.570 -1.035 45.524 1.00 96.88 149 ASP A O 1
ATOM 1217 N N . LYS A 1 150 ? -41.489 -1.882 45.512 1.00 95.69 150 LYS A N 1
ATOM 1218 C CA . LYS A 1 150 ? -41.397 -2.090 46.971 1.00 95.69 150 LYS A CA 1
ATOM 1219 C C . LYS A 1 150 ? -41.639 -0.810 47.772 1.00 95.69 150 LYS A C 1
ATOM 1221 O O . LYS A 1 150 ? -42.331 -0.832 48.786 1.00 95.69 150 LYS A O 1
ATOM 1226 N N . ALA A 1 151 ? -41.088 0.322 47.334 1.00 93.81 151 ALA A N 1
ATOM 1227 C CA . ALA A 1 151 ? -41.347 1.617 47.960 1.00 93.81 151 ALA A CA 1
ATOM 1228 C C . ALA A 1 151 ? -42.805 2.069 47.755 1.00 93.81 151 ALA A C 1
ATOM 1230 O O . ALA A 1 151 ? -43.381 2.752 48.602 1.00 93.81 151 ALA A O 1
ATOM 1231 N N . GLY A 1 152 ? -43.419 1.715 46.625 1.00 93.81 152 GLY A N 1
ATOM 1232 C CA . GLY A 1 152 ? -44.851 1.860 46.380 1.00 93.81 152 GLY A CA 1
ATOM 1233 C C . GLY A 1 152 ? -45.683 1.052 47.371 1.00 93.81 152 GLY A C 1
ATOM 1234 O O . GLY A 1 152 ? -46.561 1.624 48.012 1.00 93.81 152 GLY A O 1
ATOM 1235 N N . ASP A 1 153 ? -45.361 -0.228 47.535 1.00 92.06 153 ASP A N 1
ATOM 1236 C CA . ASP A 1 153 ? -46.033 -1.150 48.452 1.00 92.06 153 ASP A CA 1
ATOM 1237 C C . ASP A 1 153 ? -45.916 -0.679 49.904 1.00 92.06 153 ASP A C 1
ATOM 1239 O O . ASP A 1 153 ? -46.938 -0.543 50.571 1.00 92.06 153 ASP A O 1
ATOM 1243 N N . LEU A 1 154 ? -44.715 -0.295 50.354 1.00 88.81 154 LEU A N 1
ATOM 1244 C CA . LEU A 1 154 ? -44.492 0.280 51.689 1.00 88.81 154 LEU A CA 1
ATOM 1245 C C . LEU A 1 154 ? -45.316 1.555 51.924 1.00 88.81 154 LEU A C 1
ATOM 1247 O O . LEU A 1 154 ? -45.921 1.739 52.976 1.00 88.81 154 LEU A O 1
ATOM 1251 N N . ARG A 1 155 ? -45.395 2.453 50.933 1.00 88.12 155 ARG A N 1
ATOM 1252 C CA . ARG A 1 155 ? -46.231 3.664 51.040 1.00 88.12 155 ARG A CA 1
ATOM 1253 C C . ARG A 1 155 ? -47.730 3.365 51.067 1.00 88.12 155 ARG A C 1
ATOM 1255 O O . ARG A 1 155 ? -48.492 4.215 51.526 1.00 88.12 155 ARG A O 1
ATOM 1262 N N . ARG A 1 156 ? -48.181 2.234 50.515 1.00 87.94 156 ARG A N 1
ATOM 1263 C CA . ARG A 1 156 ? -49.574 1.783 50.659 1.00 87.94 156 ARG A CA 1
ATOM 1264 C C . ARG A 1 156 ? -49.775 1.166 52.042 1.00 87.94 156 ARG A C 1
ATOM 1266 O O . ARG A 1 156 ? -50.625 1.653 52.770 1.00 87.94 156 ARG A O 1
ATOM 1273 N N . SER A 1 157 ? -48.891 0.263 52.475 1.00 85.75 157 SER A N 1
ATOM 1274 C CA . SER A 1 157 ? -48.978 -0.361 53.803 1.00 85.75 157 SER A CA 1
ATOM 1275 C C . SER A 1 157 ? -48.938 0.647 54.953 1.00 85.75 157 SER A C 1
ATOM 1277 O O . SER A 1 157 ? -49.627 0.450 55.942 1.00 85.75 157 SER A O 1
ATOM 1279 N N . PHE A 1 158 ? -48.162 1.733 54.839 1.00 81.94 158 PHE A N 1
ATOM 1280 C CA . PHE A 1 158 ? -48.165 2.805 55.845 1.00 81.94 158 PHE A CA 1
ATOM 1281 C C . PHE A 1 158 ? -49.420 3.685 55.803 1.00 81.94 158 PHE A C 1
ATOM 1283 O O . PHE A 1 158 ? -49.754 4.288 56.815 1.00 81.94 158 PHE A O 1
ATOM 1290 N N . ARG A 1 159 ? -50.104 3.799 54.655 1.00 79.19 159 ARG A N 1
ATOM 1291 C CA . ARG A 1 159 ? -51.390 4.513 54.570 1.00 79.19 159 ARG A CA 1
ATOM 1292 C C . ARG A 1 159 ? -52.529 3.708 55.177 1.00 79.19 159 ARG A C 1
ATOM 1294 O O . ARG A 1 159 ? -53.402 4.297 55.796 1.00 79.19 159 ARG A O 1
ATOM 1301 N N . ASP A 1 160 ? -52.472 2.391 55.031 1.00 75.44 160 ASP A N 1
ATOM 1302 C CA . ASP A 1 160 ? -53.469 1.459 55.562 1.00 75.44 160 ASP A CA 1
ATOM 1303 C C . ASP A 1 160 ? -53.208 1.108 57.046 1.00 75.44 160 ASP A C 1
ATOM 1305 O O . ASP A 1 160 ? -53.842 0.218 57.613 1.00 75.44 160 ASP A O 1
ATOM 1309 N N . LEU A 1 161 ? -52.241 1.782 57.683 1.00 74.25 161 LEU A N 1
ATOM 1310 C CA . LEU A 1 161 ? -51.808 1.527 59.052 1.00 74.25 161 LEU A CA 1
ATOM 1311 C C . LEU A 1 161 ? -52.692 2.290 60.046 1.00 74.25 161 LEU A C 1
ATOM 1313 O O . LEU A 1 161 ? -52.405 3.427 60.415 1.00 74.25 161 LEU A O 1
ATOM 1317 N N . GLU A 1 162 ? -53.768 1.652 60.497 1.00 66.56 162 GLU A N 1
ATOM 1318 C CA . GLU A 1 162 ? -54.620 2.166 61.572 1.00 66.56 162 GLU A CA 1
ATOM 1319 C C . GLU A 1 162 ? -54.142 1.640 62.934 1.00 66.56 162 GLU A C 1
ATOM 1321 O O . GLU A 1 162 ? -54.096 0.429 63.172 1.00 66.56 162 GLU A O 1
ATOM 1326 N N . LEU A 1 163 ? -53.775 2.551 63.842 1.00 69.56 163 LEU A N 1
ATOM 1327 C CA . LEU A 1 163 ? -53.274 2.207 65.171 1.00 69.56 163 LEU A CA 1
ATOM 1328 C C . LEU A 1 163 ? -54.348 2.447 66.237 1.00 69.56 163 LEU A C 1
ATOM 1330 O O . LEU A 1 163 ? -54.735 3.580 66.508 1.00 69.56 163 LEU A O 1
ATOM 1334 N N . THR A 1 164 ? -54.825 1.369 66.855 1.00 71.44 164 THR A N 1
ATOM 1335 C CA . THR A 1 164 ? -55.730 1.437 68.012 1.00 71.44 164 THR A CA 1
ATOM 1336 C C . THR A 1 164 ? -54.955 1.842 69.273 1.00 71.44 164 THR A C 1
ATOM 1338 O O . THR A 1 164 ? -53.808 1.430 69.446 1.00 71.44 164 THR A O 1
ATOM 1341 N N . GLU A 1 165 ? -55.580 2.604 70.176 1.00 69.50 165 GLU A N 1
ATOM 1342 C CA . GLU A 1 165 ? -54.933 3.180 71.371 1.00 69.50 165 GLU A CA 1
ATOM 1343 C C . GLU A 1 165 ? -54.282 2.128 72.293 1.00 69.50 165 GLU A C 1
ATOM 1345 O O . GLU A 1 165 ? -53.200 2.354 72.835 1.00 69.50 165 GLU A O 1
ATOM 1350 N N . ASP A 1 166 ? -54.89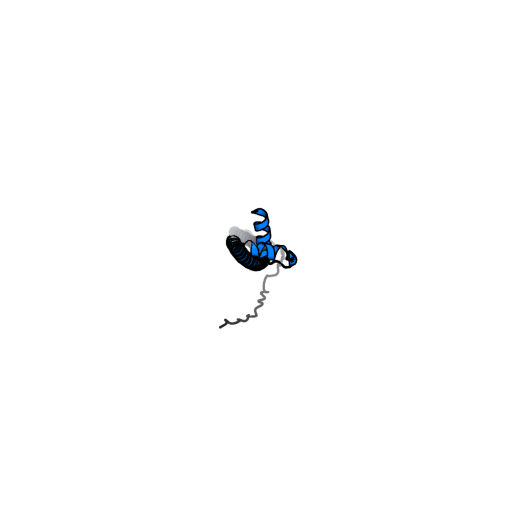5 0.949 72.418 1.00 71.69 166 ASP A N 1
ATOM 1351 C CA . ASP A 1 166 ? -54.368 -0.147 73.241 1.00 71.69 166 ASP A CA 1
ATOM 1352 C C . ASP A 1 166 ? -53.083 -0.745 72.649 1.00 71.69 166 ASP A C 1
ATOM 1354 O O . ASP A 1 166 ? -52.101 -0.955 73.359 1.00 71.69 166 ASP A O 1
ATOM 1358 N N . LYS A 1 167 ? -53.037 -0.913 71.321 1.00 74.81 167 LYS A N 1
ATOM 1359 C CA . LYS A 1 167 ? -51.848 -1.411 70.612 1.00 74.81 167 LYS A CA 1
ATOM 1360 C C . LYS A 1 167 ? -50.700 -0.403 70.632 1.00 74.81 167 LYS A C 1
ATOM 1362 O O . LYS A 1 167 ? -49.540 -0.799 70.650 1.00 74.81 167 LYS A O 1
ATOM 1367 N N . TYR A 1 168 ? -51.005 0.896 70.644 1.00 78.62 168 TYR A N 1
ATOM 1368 C CA . TYR A 1 168 ? -49.986 1.938 70.786 1.00 78.62 168 TYR A CA 1
ATOM 1369 C C . TYR A 1 168 ? -49.267 1.853 72.137 1.00 78.62 168 TYR A C 1
ATOM 1371 O O . TYR A 1 168 ? -48.040 1.918 72.179 1.00 78.62 168 TYR A O 1
ATOM 1379 N N . LYS A 1 169 ? -50.017 1.663 73.231 1.00 77.88 169 LYS A N 1
ATOM 1380 C CA . LYS A 1 169 ? -49.457 1.543 74.588 1.00 77.88 169 LYS A CA 1
ATOM 1381 C C . LYS A 1 169 ? -48.541 0.323 74.710 1.00 77.88 169 LYS A C 1
ATOM 1383 O O . LYS A 1 169 ? -47.441 0.457 75.230 1.00 77.88 169 LYS A O 1
ATOM 1388 N N . GLU A 1 170 ? -48.947 -0.817 74.152 1.00 81.06 170 GLU A N 1
ATOM 1389 C CA . GLU A 1 170 ? -48.127 -2.038 74.128 1.00 81.06 170 GLU A CA 1
ATOM 1390 C C . GLU A 1 170 ? -46.825 -1.868 73.330 1.00 81.06 170 GLU A C 1
ATOM 1392 O O . GLU A 1 170 ? -45.766 -2.316 73.764 1.00 81.06 170 GLU A O 1
ATOM 1397 N N . LEU A 1 171 ? -46.887 -1.208 72.170 1.00 80.75 171 LEU A N 1
ATOM 1398 C CA . LEU A 1 171 ? -45.729 -1.030 71.289 1.00 80.75 171 LEU A CA 1
ATOM 1399 C C . LEU A 1 171 ? -44.763 0.064 71.772 1.00 80.75 171 LEU A C 1
ATOM 1401 O O . LEU A 1 171 ? -43.574 -0.010 71.469 1.00 80.75 171 LEU A O 1
ATOM 1405 N N . ARG A 1 172 ? -45.240 1.059 72.533 1.00 79.62 172 ARG A N 1
ATOM 1406 C CA . ARG A 1 172 ? -44.417 2.152 73.089 1.00 79.62 172 ARG A CA 1
ATOM 1407 C C . ARG A 1 172 ? -43.397 1.666 74.121 1.00 79.62 172 ARG A C 1
ATOM 1409 O O . ARG A 1 172 ? -42.318 2.243 74.228 1.00 79.62 172 ARG A O 1
ATOM 1416 N N . ASP A 1 173 ? -43.735 0.621 74.869 1.00 82.50 173 ASP A N 1
ATOM 1417 C CA . ASP A 1 173 ? -42.882 0.088 75.937 1.00 82.50 173 ASP A CA 1
ATOM 1418 C C . ASP A 1 173 ? -41.787 -0.860 75.403 1.00 82.50 173 ASP A C 1
ATOM 1420 O O . ASP A 1 173 ? -40.892 -1.280 76.143 1.00 82.50 173 ASP A O 1
ATOM 1424 N N . ILE A 1 174 ? -41.828 -1.189 74.106 1.00 85.62 174 ILE A N 1
ATOM 1425 C CA . ILE A 1 174 ? -40.846 -2.043 73.434 1.00 85.62 174 ILE A CA 1
ATOM 1426 C C . ILE A 1 174 ? -39.683 -1.180 72.900 1.00 85.62 174 ILE A C 1
ATOM 1428 O O . ILE A 1 174 ? -39.919 -0.156 72.262 1.00 85.62 174 ILE A O 1
ATOM 1432 N N . PRO A 1 175 ? -38.411 -1.589 73.095 1.00 83.44 175 PRO A N 1
ATOM 1433 C CA . PRO A 1 175 ? -37.256 -0.873 72.547 1.00 83.44 175 PRO A CA 1
ATOM 1434 C C . PRO A 1 175 ? -37.278 -0.781 71.014 1.00 83.44 175 PRO A C 1
ATOM 1436 O O . PRO A 1 175 ? -37.568 -1.773 70.343 1.00 83.44 175 PRO A O 1
ATOM 1439 N N . GLU A 1 176 ? -36.863 0.367 70.459 1.00 80.94 176 GLU A N 1
ATOM 1440 C CA . GLU A 1 176 ? -36.882 0.641 69.008 1.00 80.94 176 GLU A CA 1
ATOM 1441 C C . GLU A 1 176 ? -36.141 -0.415 68.167 1.00 80.94 176 GLU A C 1
ATOM 1443 O O . GLU A 1 176 ? -36.565 -0.743 67.065 1.00 80.94 176 GLU A O 1
ATOM 1448 N N . GLU A 1 177 ? -35.077 -1.010 68.709 1.00 85.31 177 GLU A N 1
ATOM 1449 C CA . GLU A 1 177 ? -34.268 -2.051 68.055 1.00 85.31 177 GLU A CA 1
ATOM 1450 C C . GLU A 1 177 ? -35.017 -3.376 67.838 1.00 85.31 177 GLU A C 1
ATOM 1452 O O . GLU A 1 177 ? -34.583 -4.214 67.047 1.00 85.31 177 GLU A O 1
ATOM 1457 N N . ARG A 1 178 ? -36.124 -3.589 68.561 1.00 84.94 178 ARG A N 1
ATOM 1458 C CA . ARG A 1 178 ? -36.965 -4.792 68.467 1.00 84.94 178 ARG A CA 1
ATOM 1459 C C . ARG A 1 178 ? -38.257 -4.565 67.688 1.00 84.94 178 ARG A C 1
ATOM 1461 O O . ARG A 1 178 ? -38.953 -5.540 67.416 1.00 84.94 178 ARG A O 1
ATOM 1468 N N . LEU A 1 179 ? -38.570 -3.320 67.335 1.00 82.81 179 LEU A N 1
ATOM 1469 C CA . LEU A 1 179 ? -39.755 -2.983 66.555 1.00 82.81 179 LEU A CA 1
ATOM 1470 C C . LEU A 1 179 ? -39.514 -3.288 65.075 1.00 82.81 179 LEU A C 1
ATOM 1472 O O . LEU A 1 179 ? -38.464 -2.971 64.510 1.00 82.81 179 LEU A O 1
ATOM 1476 N N . SER A 1 180 ? -40.512 -3.869 64.413 1.00 84.75 180 SER A N 1
ATOM 1477 C CA . SER A 1 180 ? -40.519 -3.903 62.953 1.00 84.75 180 SER A CA 1
ATOM 1478 C C . SER A 1 180 ? -40.636 -2.483 62.392 1.00 84.75 180 SER A C 1
ATOM 1480 O O . SER A 1 180 ? -41.152 -1.574 63.042 1.00 84.75 180 SER A O 1
ATOM 1482 N N . ILE A 1 181 ? -40.206 -2.276 61.146 1.00 82.38 181 ILE A N 1
ATOM 1483 C CA . ILE A 1 181 ? -40.269 -0.961 60.485 1.00 82.38 181 ILE A CA 1
ATOM 1484 C C . ILE A 1 181 ? -41.703 -0.400 60.488 1.00 82.38 181 ILE A C 1
ATOM 1486 O O . ILE A 1 181 ? -41.897 0.800 60.664 1.00 82.38 181 ILE A O 1
ATOM 1490 N N . THR A 1 182 ? -42.713 -1.256 60.323 1.00 80.69 182 THR A N 1
ATOM 1491 C CA . THR A 1 182 ? -44.129 -0.872 60.381 1.00 80.69 182 THR A CA 1
ATOM 1492 C C . THR A 1 182 ? -44.567 -0.442 61.772 1.00 80.69 182 THR A C 1
ATOM 1494 O O . THR A 1 182 ? -45.217 0.590 61.894 1.00 80.69 182 THR A O 1
ATOM 1497 N N . GLU A 1 183 ? -44.180 -1.171 62.817 1.00 80.75 183 GLU A N 1
ATOM 1498 C CA . GLU A 1 183 ? -44.524 -0.826 64.203 1.00 80.75 183 GLU A CA 1
ATOM 1499 C C . GLU A 1 183 ? -43.786 0.435 64.664 1.00 80.75 183 GLU A C 1
ATOM 1501 O O . GLU A 1 183 ? -44.387 1.315 65.274 1.00 80.75 183 GLU A O 1
ATOM 1506 N N . TYR A 1 184 ? -42.512 0.573 64.289 1.00 83.88 184 TYR A N 1
ATOM 1507 C CA . TYR A 1 184 ? -41.713 1.769 64.538 1.00 83.88 184 TYR A CA 1
ATOM 1508 C C . TYR A 1 184 ? -42.356 3.020 63.926 1.00 83.88 184 TYR A C 1
ATOM 1510 O O . TYR A 1 184 ? -42.497 4.051 64.587 1.00 83.88 184 TYR A O 1
ATOM 1518 N N . VAL A 1 185 ? -42.783 2.930 62.660 1.00 83.06 185 VAL A N 1
ATOM 1519 C CA . VAL A 1 185 ? -43.487 4.027 61.986 1.00 83.06 185 VAL A CA 1
ATOM 1520 C C . VAL A 1 185 ? -44.829 4.302 62.664 1.00 83.06 185 VAL A C 1
ATOM 1522 O O . VAL A 1 185 ? -45.110 5.469 62.920 1.00 83.06 185 VAL A O 1
ATOM 1525 N N . ALA A 1 186 ? -45.601 3.267 63.021 1.00 80.50 186 ALA A N 1
ATOM 1526 C CA . ALA A 1 186 ? -46.896 3.412 63.690 1.00 80.50 186 ALA A CA 1
ATOM 1527 C C . ALA A 1 186 ? -46.790 4.190 65.008 1.00 80.50 186 ALA A C 1
ATOM 1529 O O . ALA A 1 186 ? -47.525 5.157 65.213 1.00 80.50 186 ALA A O 1
ATOM 1530 N N . VAL A 1 187 ? -45.848 3.800 65.875 1.00 81.94 187 VAL A N 1
ATOM 1531 C CA . VAL A 1 187 ? -45.597 4.466 67.161 1.00 81.94 187 VAL A CA 1
ATOM 1532 C C . VAL A 1 187 ? -45.205 5.928 66.921 1.00 81.94 187 VAL A C 1
ATOM 1534 O O . VAL A 1 187 ? -45.768 6.835 67.527 1.00 81.94 187 VAL A O 1
ATOM 1537 N N . ARG A 1 188 ? -44.316 6.194 65.958 1.00 80.00 188 ARG A N 1
ATOM 1538 C CA . ARG A 1 188 ? -43.825 7.553 65.680 1.00 80.00 188 ARG A CA 1
ATOM 1539 C C . ARG A 1 188 ? -44.856 8.474 65.015 1.00 80.00 188 ARG A C 1
ATOM 1541 O O . ARG A 1 188 ? -44.774 9.692 65.186 1.00 80.00 188 ARG A O 1
ATOM 1548 N N . THR A 1 189 ? -45.796 7.937 64.235 1.00 74.81 189 THR A N 1
ATOM 1549 C CA . THR A 1 189 ? -46.911 8.710 63.658 1.00 74.81 189 THR A CA 1
ATOM 1550 C C . THR A 1 189 ? -48.058 8.906 64.648 1.00 74.81 189 THR A C 1
ATOM 1552 O O . THR A 1 189 ? -48.654 9.984 64.660 1.00 74.81 189 THR A O 1
ATOM 1555 N N . GLY A 1 190 ? -48.329 7.914 65.504 1.00 68.75 190 GLY A N 1
ATOM 1556 C CA . GLY A 1 190 ? -49.319 8.000 66.582 1.00 68.75 190 GLY A CA 1
ATOM 1557 C C . GLY A 1 190 ? -48.966 9.066 67.624 1.00 68.75 190 GLY A C 1
ATOM 1558 O O . GLY A 1 190 ? -49.815 9.872 67.983 1.00 68.75 190 GLY A O 1
ATOM 1559 N N . ASP A 1 191 ? -47.688 9.172 68.005 1.00 59.50 191 ASP A N 1
ATOM 1560 C CA . ASP A 1 191 ? -47.197 10.175 68.972 1.00 59.50 191 ASP A CA 1
ATOM 1561 C C . ASP A 1 191 ? -47.311 11.634 68.466 1.00 59.50 191 ASP A C 1
ATOM 1563 O O . ASP A 1 191 ? -47.262 12.576 69.249 1.00 59.50 191 ASP A O 1
ATOM 1567 N N . ARG A 1 192 ? -47.465 11.850 67.146 1.00 54.41 192 ARG A N 1
ATOM 1568 C CA . ARG A 1 192 ? -47.676 13.186 66.537 1.00 54.41 192 ARG A CA 1
ATOM 1569 C C . ARG A 1 192 ? -49.142 13.576 66.359 1.00 54.41 192 ARG A C 1
ATOM 1571 O O . ARG A 1 192 ? -49.402 14.710 65.962 1.00 54.41 192 ARG A O 1
ATOM 1578 N N . SER A 1 193 ? -50.069 12.639 66.531 1.00 52.62 193 SER A N 1
ATOM 1579 C CA . SER A 1 193 ? -51.504 12.852 66.293 1.00 52.62 193 SER A CA 1
ATOM 1580 C C . SER A 1 193 ? -52.325 13.004 67.583 1.00 52.62 193 SER A C 1
ATOM 1582 O O . SER A 1 193 ? -53.544 13.147 67.496 1.00 52.62 193 SER A O 1
ATOM 1584 N N . GLY A 1 194 ? -51.662 13.025 68.747 1.00 45.16 194 GLY A N 1
ATOM 1585 C CA . GLY A 1 194 ? -52.230 13.350 70.062 1.00 45.16 194 GLY A CA 1
ATOM 1586 C C . GLY A 1 194 ? -51.897 14.758 70.539 1.00 45.16 194 GLY A C 1
ATOM 1587 O O . GLY A 1 194 ? -50.824 15.277 70.156 1.00 45.16 194 GLY A O 1
#

Foldseek 3Di:
DDDDDDDDDDDDDDDPDDDDDPPPPPPDDDPDDDDDDDDDCVVVVVVVVVVVVVVVVVVVVVVVVVVVVVVVVVVVVVVVVVVVVVVVVVVVVVVVVVVVVVVVVVVVVVVVVVVVVVVVVVVVVVVVVVVVVVVVVVVVVVVVVVVVVVVVVVVVLLVVDDDDPVNLVVLVVDDPVPDDPSSNSNNVVVVVVD

InterPro domains:
  IPR026205 Progesterone-induced-blocking factor 1 [PTHR18950] (1-188)

Sequence (194 aa):
MPPKKQKNPSVNISSSLEESEELSLETTVPTEDISSSDERDRTGTQKVTRQLIERKELLHNLQLLKIEMSQKNLIIDNMKVDHLTKTEELEERLNVALYQKQVLALRLDSQLQLSQDESRKQQALRKQEMDVILLRQKQLEETNRQLCDKAGDLRRSFRDLELTEDKYKELRDIPEERLSITEYVAVRTGDRSG

pLDDT: mean 80.72, std 21.35, range [31.64, 98.56]